Protein AF-A0A7C9DIK0-F1 (afdb_monomer_lite)

Sequence (299 aa):
QMLKEVSGRLSELKATLDAGLKHRGNLLQTIADQFEQWSLLVRKEKSIYHTLNMLSMDVTTKCLVAEGWCPVFATKEIQDALHRATLNSNSEVEAIFQVLHTRESPPTYFRTNKFTSAFQEIVDAYGIARYQEANPTVYTIVTFPFLFAVMFGDWGHGICLFLATLTLIAREKKLASQKLGDIMEMMFGGRYVIMMMAVFSIYTGLIYNEFFSVPFPLFGKSAYECRDLSCEDATTDGLIKVRDAYSFGLDPVWHGSRSELPFLNSLKMKMSILLGVAQMNLGILMSYFNAKFFRSSVD

Structure (mmCIF, N/CA/C/O backbone):
data_AF-A0A7C9DIK0-F1
#
_entry.id   AF-A0A7C9DIK0-F1
#
loop_
_atom_site.group_PDB
_atom_site.id
_atom_site.type_symbol
_atom_site.label_atom_id
_atom_site.label_alt_id
_atom_site.label_comp_id
_atom_site.label_asym_id
_atom_site.label_entity_id
_atom_site.label_seq_id
_atom_site.pdbx_PDB_ins_code
_atom_site.Cartn_x
_atom_site.Cartn_y
_atom_site.Cartn_z
_atom_site.occupancy
_atom_site.B_iso_or_equiv
_atom_site.auth_seq_id
_atom_site.auth_comp_id
_atom_site.auth_asym_id
_atom_site.auth_atom_id
_atom_site.pdbx_PDB_model_num
ATOM 1 N N . GLN A 1 1 ? 22.411 15.165 77.506 1.00 70.88 1 GLN A N 1
ATOM 2 C CA . GLN A 1 1 ? 21.062 14.585 77.695 1.00 70.88 1 GLN A CA 1
ATOM 3 C C . GLN A 1 1 ? 20.175 14.846 76.476 1.00 70.88 1 GLN A C 1
ATOM 5 O O . GLN A 1 1 ? 19.782 13.875 75.846 1.00 70.88 1 GLN A O 1
ATOM 10 N N . MET A 1 2 ? 20.007 16.104 76.039 1.00 78.56 2 MET A N 1
ATOM 11 C CA . MET A 1 2 ? 19.214 16.449 74.840 1.00 78.56 2 MET A CA 1
ATOM 12 C C . MET A 1 2 ? 19.649 15.747 73.538 1.00 78.56 2 MET A C 1
ATOM 14 O O . MET A 1 2 ? 18.802 15.270 72.799 1.00 78.56 2 MET A O 1
ATOM 18 N N . LEU A 1 3 ? 20.954 15.593 73.270 1.00 82.19 3 LEU A N 1
ATOM 19 C CA . LEU A 1 3 ? 21.430 14.890 72.063 1.00 82.19 3 LEU A CA 1
ATOM 20 C C . LEU A 1 3 ? 21.013 13.408 72.006 1.00 82.19 3 LEU A C 1
ATOM 22 O O . LEU A 1 3 ? 20.694 12.915 70.930 1.00 82.19 3 LEU A O 1
ATOM 26 N N . LYS A 1 4 ? 20.973 12.712 73.155 1.00 84.25 4 LYS A N 1
ATOM 27 C CA . LYS A 1 4 ? 20.505 11.315 73.231 1.00 84.25 4 LYS A CA 1
ATOM 28 C C . LYS A 1 4 ? 18.997 11.215 72.990 1.00 84.25 4 LYS A C 1
ATOM 30 O O . LYS A 1 4 ? 18.546 10.292 72.320 1.00 84.25 4 LYS A O 1
ATOM 35 N N . GLU A 1 5 ? 18.234 12.179 73.499 1.00 87.31 5 GLU A N 1
ATOM 36 C CA . GLU A 1 5 ? 16.787 12.257 73.281 1.00 87.31 5 GLU A CA 1
ATOM 37 C C . GLU A 1 5 ? 16.454 12.542 71.808 1.00 87.31 5 GLU A C 1
ATOM 39 O O . GLU A 1 5 ? 15.624 11.856 71.217 1.00 87.31 5 GLU A O 1
ATOM 44 N N . VAL A 1 6 ? 17.171 13.479 71.176 1.00 88.06 6 VAL A N 1
ATOM 45 C CA . VAL A 1 6 ? 17.026 13.780 69.742 1.00 88.06 6 VAL A CA 1
ATOM 46 C C . VAL A 1 6 ? 17.411 12.577 68.877 1.00 88.06 6 VAL A C 1
ATOM 48 O O . VAL A 1 6 ? 16.683 12.259 67.941 1.00 88.06 6 VAL A O 1
ATOM 51 N N . SER A 1 7 ? 18.495 11.855 69.195 1.00 88.12 7 SER A N 1
ATOM 52 C CA . SER A 1 7 ? 18.857 10.634 68.457 1.00 88.12 7 SER A CA 1
ATOM 53 C C . SER A 1 7 ? 17.831 9.507 68.624 1.00 88.12 7 SER A C 1
ATOM 55 O O . SER A 1 7 ? 17.575 8.779 67.667 1.00 88.12 7 SER A O 1
ATOM 57 N N . GLY A 1 8 ? 17.212 9.394 69.807 1.00 90.56 8 GLY A N 1
ATOM 58 C CA . GLY A 1 8 ? 16.120 8.450 70.063 1.00 90.56 8 GLY A CA 1
ATOM 59 C C . GLY A 1 8 ? 14.907 8.751 69.183 1.00 90.56 8 GLY A C 1
ATOM 60 O O . GLY A 1 8 ? 14.494 7.900 68.394 1.00 90.56 8 GLY A O 1
ATOM 61 N N . ARG A 1 9 ? 14.436 10.007 69.201 1.00 88.94 9 ARG A N 1
ATOM 62 C CA . ARG A 1 9 ? 13.337 10.475 68.335 1.00 88.94 9 ARG A CA 1
ATOM 63 C C . ARG A 1 9 ? 13.653 10.317 66.846 1.00 88.94 9 ARG A C 1
ATOM 65 O O . ARG A 1 9 ? 12.772 9.960 66.072 1.00 88.94 9 ARG A O 1
ATOM 72 N N . LEU A 1 10 ? 14.904 10.540 66.432 1.00 91.56 10 LEU A N 1
ATOM 73 C CA . LEU A 1 10 ? 15.333 10.330 65.046 1.00 91.56 10 LEU A CA 1
ATOM 74 C C . LEU A 1 10 ? 15.241 8.849 64.646 1.00 91.56 10 LEU A C 1
ATOM 76 O O . LEU A 1 10 ? 14.815 8.541 63.536 1.00 91.56 10 LEU A O 1
ATOM 80 N N . SER A 1 11 ? 15.624 7.930 65.538 1.00 92.25 11 SER A N 1
ATOM 81 C CA . SER A 1 11 ? 15.534 6.490 65.270 1.00 92.25 11 SER A CA 1
ATOM 82 C C . SER A 1 11 ? 14.087 5.996 65.189 1.00 92.25 11 SER A C 1
ATOM 84 O O . SER A 1 11 ? 13.765 5.218 64.295 1.00 92.25 11 SER A O 1
ATOM 86 N N . GLU A 1 12 ? 13.197 6.517 66.036 1.00 93.06 12 GLU A N 1
ATOM 87 C CA . GLU A 1 12 ? 11.756 6.238 65.983 1.00 93.06 12 GLU A CA 1
ATOM 88 C C . GLU A 1 12 ? 11.112 6.806 64.711 1.00 93.06 12 GLU A C 1
ATOM 90 O O . GLU A 1 12 ? 10.351 6.114 64.031 1.00 93.06 12 GLU A O 1
ATOM 95 N N . LEU A 1 13 ? 11.466 8.037 64.326 1.00 93.56 13 LEU A N 1
ATOM 96 C CA . LEU A 1 13 ? 11.044 8.635 63.055 1.00 93.56 13 LEU A CA 1
ATOM 97 C C . LEU A 1 13 ? 11.532 7.818 61.857 1.00 93.56 13 LEU A C 1
ATOM 99 O O . LEU A 1 13 ? 10.796 7.630 60.893 1.00 93.56 13 LEU A O 1
ATOM 103 N N . LYS A 1 14 ? 12.757 7.291 61.914 1.00 94.50 14 LYS A N 1
ATOM 104 C CA . LYS A 1 14 ? 13.296 6.452 60.843 1.00 94.50 14 LYS A CA 1
ATOM 105 C C . LYS A 1 14 ? 12.579 5.104 60.767 1.00 94.50 14 LYS A C 1
ATOM 107 O O . LYS A 1 14 ? 12.190 4.695 59.681 1.00 94.50 14 LYS A O 1
ATOM 112 N N . ALA A 1 15 ? 12.320 4.465 61.906 1.00 93.69 15 ALA A N 1
ATOM 113 C CA . ALA A 1 15 ? 11.576 3.208 61.957 1.00 93.69 15 ALA A CA 1
ATOM 114 C C . ALA A 1 15 ? 10.129 3.364 61.455 1.00 93.69 15 ALA A C 1
ATOM 116 O O . ALA A 1 15 ? 9.636 2.519 60.706 1.00 93.69 15 ALA A O 1
ATOM 117 N N . THR A 1 16 ? 9.455 4.458 61.822 1.00 94.56 16 THR A N 1
ATOM 118 C CA . THR A 1 16 ? 8.098 4.760 61.335 1.00 94.56 16 THR A CA 1
ATOM 119 C C . THR A 1 16 ? 8.089 5.103 59.846 1.00 94.56 16 THR A C 1
ATOM 121 O O . THR A 1 16 ? 7.204 4.638 59.124 1.00 94.56 16 THR A O 1
ATOM 124 N N . LEU A 1 17 ? 9.095 5.834 59.354 1.00 95.25 17 LEU A N 1
ATOM 125 C CA . LEU A 1 17 ? 9.270 6.104 57.927 1.00 95.25 17 LEU A CA 1
ATOM 126 C C . LEU A 1 17 ? 9.499 4.813 57.129 1.00 95.25 17 LEU A C 1
ATOM 128 O O . LEU A 1 17 ? 8.834 4.603 56.117 1.00 95.25 17 LEU A O 1
ATOM 132 N N . ASP A 1 18 ? 10.385 3.932 57.594 1.00 95.00 18 ASP A N 1
ATOM 133 C CA . ASP A 1 18 ? 10.694 2.662 56.926 1.00 95.00 18 ASP A CA 1
ATOM 134 C C . ASP A 1 18 ? 9.469 1.732 56.896 1.00 95.00 18 ASP A C 1
ATOM 136 O O . ASP A 1 18 ? 9.160 1.131 55.860 1.00 95.00 18 ASP A O 1
ATOM 140 N N . ALA A 1 19 ? 8.707 1.666 57.993 1.00 94.31 19 ALA A N 1
ATOM 141 C CA . ALA A 1 19 ? 7.435 0.945 58.037 1.00 94.31 19 ALA A CA 1
ATOM 142 C C . ALA A 1 19 ? 6.410 1.530 57.046 1.00 94.31 19 ALA A C 1
ATOM 144 O O . ALA A 1 19 ? 5.751 0.776 56.322 1.00 94.31 19 ALA A O 1
ATOM 145 N N . GLY A 1 20 ? 6.318 2.862 56.956 1.00 95.56 20 GLY A N 1
ATOM 146 C CA . GLY A 1 20 ? 5.454 3.559 56.002 1.00 95.56 20 GLY A CA 1
ATOM 147 C C . GLY A 1 20 ? 5.846 3.306 54.544 1.00 95.56 20 GLY A C 1
ATOM 148 O O . GLY A 1 20 ? 4.985 3.019 53.710 1.00 95.56 20 GLY A O 1
ATOM 149 N N . LEU A 1 21 ? 7.144 3.335 54.228 1.00 95.31 21 LEU A N 1
ATOM 150 C CA . LEU A 1 21 ? 7.659 3.042 52.888 1.00 95.31 21 LEU A CA 1
ATOM 151 C C . LEU A 1 21 ? 7.399 1.589 52.484 1.00 95.31 21 LEU A C 1
ATOM 153 O O . LEU A 1 21 ? 6.988 1.347 51.348 1.00 95.31 21 LEU A O 1
ATOM 157 N N . LYS A 1 22 ? 7.571 0.637 53.409 1.00 95.00 22 LYS A N 1
ATOM 158 C CA . LYS A 1 22 ? 7.271 -0.781 53.166 1.00 95.00 22 LYS A CA 1
ATOM 159 C C . LYS A 1 22 ? 5.778 -1.010 52.935 1.00 95.00 22 LYS A C 1
ATOM 161 O O . LYS A 1 22 ? 5.409 -1.714 51.998 1.00 95.00 22 LYS A O 1
ATOM 166 N N . HIS A 1 23 ? 4.919 -0.384 53.740 1.00 95.19 23 HIS A N 1
ATOM 167 C CA . HIS A 1 23 ? 3.471 -0.461 53.547 1.00 95.19 23 HIS A CA 1
ATOM 168 C C . HIS A 1 23 ? 3.050 0.129 52.194 1.00 95.19 23 HIS A C 1
ATOM 170 O O . HIS A 1 23 ? 2.316 -0.515 51.444 1.00 95.19 23 HIS A O 1
ATOM 176 N N . ARG A 1 24 ? 3.586 1.304 51.836 1.00 95.88 24 ARG A N 1
ATOM 177 C CA . ARG A 1 24 ? 3.358 1.928 50.527 1.00 95.88 24 ARG A CA 1
ATOM 178 C C . ARG A 1 24 ? 3.826 1.031 49.381 1.00 95.88 24 ARG A C 1
ATOM 180 O O . ARG A 1 24 ? 3.110 0.908 48.398 1.00 95.88 24 ARG A O 1
ATOM 187 N N . GLY A 1 25 ? 5.002 0.412 49.502 1.00 95.81 25 GLY A N 1
ATOM 188 C CA . GLY A 1 25 ? 5.539 -0.507 48.495 1.00 95.81 25 GLY A CA 1
ATOM 189 C C . GLY A 1 25 ? 4.620 -1.705 48.257 1.00 95.81 25 GLY A C 1
ATOM 190 O O . GLY A 1 25 ? 4.253 -1.970 47.116 1.00 95.81 25 GLY A O 1
ATOM 191 N N . ASN A 1 26 ? 4.169 -2.354 49.333 1.00 94.62 26 ASN A N 1
ATOM 192 C CA . ASN A 1 26 ? 3.234 -3.475 49.241 1.00 94.62 26 ASN A CA 1
ATOM 193 C C . ASN A 1 26 ? 1.900 -3.057 48.603 1.00 94.62 26 ASN A C 1
ATOM 195 O O . ASN A 1 26 ? 1.399 -3.752 47.726 1.00 94.62 26 ASN A O 1
ATOM 199 N N . LEU A 1 27 ? 1.343 -1.907 49.007 1.00 94.94 27 LEU A N 1
ATOM 200 C CA . LEU A 1 27 ? 0.098 -1.385 48.436 1.00 94.94 27 LEU A CA 1
ATOM 201 C C . LEU A 1 27 ? 0.247 -1.091 46.937 1.00 94.94 27 LEU A C 1
ATOM 203 O O . LEU A 1 27 ? -0.611 -1.471 46.146 1.00 94.94 27 LEU A O 1
ATOM 207 N N . LEU A 1 28 ? 1.341 -0.431 46.544 1.00 95.62 28 LEU A N 1
ATOM 208 C CA . LEU A 1 28 ? 1.618 -0.122 45.143 1.00 95.62 28 LEU A CA 1
ATOM 209 C C . LEU A 1 28 ? 1.786 -1.386 44.303 1.00 95.62 28 LEU A C 1
ATOM 211 O O . LEU A 1 28 ? 1.354 -1.386 43.158 1.00 95.62 28 LEU A O 1
ATOM 215 N N . GLN A 1 29 ? 2.364 -2.449 44.859 1.00 94.75 29 GLN A N 1
ATOM 216 C CA . GLN A 1 29 ? 2.510 -3.717 44.153 1.00 94.75 29 GLN A CA 1
ATOM 217 C C . GLN A 1 29 ? 1.153 -4.396 43.927 1.00 94.75 29 GLN A C 1
ATOM 219 O O . GLN A 1 29 ? 0.839 -4.750 42.796 1.00 94.75 29 GLN A O 1
ATOM 224 N N . THR A 1 30 ? 0.291 -4.440 44.949 1.00 94.69 30 THR A N 1
ATOM 225 C CA . THR A 1 30 ? -1.087 -4.937 44.797 1.00 94.69 30 THR A CA 1
ATOM 226 C C . THR A 1 30 ? -1.886 -4.119 43.778 1.00 94.69 30 THR A C 1
ATOM 228 O O . THR A 1 30 ? -2.616 -4.681 42.964 1.00 94.69 30 THR A O 1
ATOM 231 N N . ILE A 1 31 ? -1.749 -2.786 43.803 1.00 95.25 31 ILE A N 1
ATOM 232 C CA . ILE A 1 31 ? -2.410 -1.909 42.828 1.00 95.25 31 ILE A CA 1
ATOM 233 C C . ILE A 1 31 ? -1.847 -2.159 41.429 1.00 95.25 31 ILE A C 1
ATOM 235 O O . ILE A 1 31 ? -2.629 -2.251 40.492 1.00 95.25 31 ILE A O 1
ATOM 239 N N . ALA A 1 32 ? -0.528 -2.286 41.269 1.00 94.56 32 ALA A N 1
ATOM 240 C CA . ALA A 1 32 ? 0.104 -2.510 39.972 1.00 94.56 32 ALA A CA 1
ATOM 241 C C . ALA A 1 32 ? -0.408 -3.790 39.296 1.00 94.56 32 ALA A C 1
ATOM 243 O O . ALA A 1 32 ? -0.708 -3.755 38.103 1.00 94.56 32 ALA A O 1
ATOM 244 N N . ASP A 1 33 ? -0.594 -4.868 40.064 1.00 93.56 33 ASP A N 1
ATOM 245 C CA . ASP A 1 33 ? -1.102 -6.146 39.552 1.00 93.56 33 ASP A CA 1
ATOM 246 C C . ASP A 1 33 ? -2.553 -6.042 39.034 1.00 93.56 33 ASP A C 1
ATOM 248 O O . ASP A 1 33 ? -2.923 -6.697 38.058 1.00 93.56 33 ASP A O 1
ATOM 252 N N . GLN A 1 34 ? -3.389 -5.203 39.658 1.00 94.94 34 GLN A N 1
ATOM 253 C CA . GLN A 1 34 ? -4.814 -5.053 39.313 1.00 94.94 34 GLN A CA 1
ATOM 254 C C . GLN A 1 34 ? -5.106 -3.869 38.377 1.00 94.94 34 GLN A C 1
ATOM 256 O O . GLN A 1 34 ? -6.150 -3.829 37.718 1.00 94.94 34 GLN A O 1
ATOM 261 N N . PHE A 1 35 ? -4.189 -2.904 38.286 1.00 94.81 35 PHE A N 1
ATOM 262 C CA . PHE A 1 35 ? -4.399 -1.630 37.601 1.00 94.81 35 PHE A CA 1
ATOM 263 C C . PHE A 1 35 ? -4.736 -1.796 36.118 1.00 94.81 35 PHE A C 1
ATOM 265 O O . PHE A 1 35 ? -5.632 -1.116 35.617 1.00 94.81 35 PHE A O 1
ATOM 272 N N . GLU A 1 36 ? -4.058 -2.701 35.409 1.00 92.56 36 GLU A N 1
ATOM 273 C CA . GLU A 1 36 ? -4.305 -2.920 33.980 1.00 92.56 36 GLU A CA 1
ATOM 274 C C . GLU A 1 36 ? -5.723 -3.456 33.725 1.00 92.56 36 GLU A C 1
ATOM 276 O O . GLU A 1 36 ? -6.426 -2.960 32.841 1.00 92.56 36 GLU A O 1
ATOM 281 N N . GLN A 1 37 ? -6.186 -4.390 34.562 1.00 94.50 37 GLN A N 1
ATOM 282 C CA . GLN A 1 37 ? -7.536 -4.952 34.479 1.00 94.50 37 GLN A CA 1
ATOM 283 C C . GLN A 1 37 ? -8.605 -3.897 34.787 1.00 94.50 37 GLN A C 1
ATOM 285 O O . GLN A 1 37 ? -9.569 -3.756 34.030 1.00 94.50 37 GLN A O 1
ATOM 290 N N . TRP A 1 38 ? -8.420 -3.110 35.853 1.00 96.06 38 TRP A N 1
ATOM 291 C CA . TRP A 1 38 ? -9.330 -2.011 36.192 1.00 96.06 38 TRP A CA 1
ATOM 292 C C . TRP A 1 38 ? -9.360 -0.938 35.105 1.00 96.06 38 TRP A C 1
ATOM 294 O O . TRP A 1 38 ? -10.436 -0.467 34.736 1.00 96.06 38 TRP A O 1
ATOM 304 N N . SER A 1 39 ? -8.203 -0.580 34.542 1.00 96.50 39 SER A N 1
ATOM 305 C CA . SER A 1 39 ? -8.125 0.400 33.457 1.00 96.50 39 SER A CA 1
ATOM 306 C C . SER A 1 39 ? -8.870 -0.087 32.215 1.00 96.50 39 SER A C 1
ATOM 308 O O . SER A 1 39 ? -9.616 0.684 31.608 1.00 96.50 39 SER A O 1
ATOM 310 N N . LEU A 1 40 ? -8.719 -1.366 31.855 1.00 95.19 40 LEU A N 1
ATOM 311 C CA . LEU A 1 40 ? -9.428 -1.965 30.726 1.00 95.19 40 LEU A CA 1
ATOM 312 C C . LEU A 1 40 ? -10.945 -1.985 30.955 1.00 95.19 40 LEU A C 1
ATOM 314 O O . LEU A 1 40 ? -11.696 -1.609 30.053 1.00 95.19 40 LEU A O 1
ATOM 318 N N . LEU A 1 41 ? -11.391 -2.347 32.161 1.00 96.88 41 LEU A N 1
ATOM 319 C CA . LEU A 1 41 ? -12.808 -2.347 32.529 1.00 96.88 41 LEU A CA 1
ATOM 320 C C . LEU A 1 41 ? -13.413 -0.941 32.434 1.00 96.88 41 LEU A C 1
ATOM 322 O O . LEU A 1 41 ? -14.427 -0.758 31.765 1.00 96.88 41 LEU A O 1
ATOM 326 N N . VAL A 1 42 ? -12.758 0.066 33.017 1.00 97.19 42 VAL A N 1
ATOM 327 C CA . VAL A 1 42 ? -13.234 1.459 32.974 1.00 97.19 42 VAL A CA 1
ATOM 328 C C . VAL A 1 42 ? -13.260 2.000 31.544 1.00 97.19 42 VAL A C 1
ATOM 330 O O . VAL A 1 42 ? -14.210 2.686 31.168 1.00 97.19 42 VAL A O 1
ATOM 333 N N . ARG A 1 43 ? -12.252 1.690 30.715 1.00 96.62 43 ARG A N 1
ATOM 334 C CA . ARG A 1 43 ? -12.248 2.097 29.297 1.00 96.62 43 ARG A CA 1
ATOM 335 C C . ARG A 1 43 ? -13.403 1.464 28.527 1.00 96.62 43 ARG A C 1
ATOM 337 O O . ARG A 1 43 ? -14.052 2.166 27.754 1.00 96.62 43 ARG A O 1
ATOM 344 N N . LYS A 1 44 ? -13.671 0.176 28.761 1.00 96.81 44 LYS A N 1
ATOM 345 C CA . LYS A 1 44 ? -14.779 -0.546 28.129 1.00 96.81 44 LYS A CA 1
ATOM 346 C C . LYS A 1 44 ? -16.129 0.042 28.543 1.00 96.81 44 LYS A C 1
ATOM 348 O O . LYS A 1 44 ? -16.917 0.393 27.668 1.00 96.81 44 LYS A O 1
ATOM 353 N N . GLU A 1 45 ? -16.364 0.235 29.839 1.00 96.69 45 GLU A N 1
ATOM 354 C CA . GLU A 1 45 ? -17.598 0.859 30.337 1.00 96.69 45 GLU A CA 1
ATOM 355 C C . GLU A 1 45 ? -17.775 2.269 29.772 1.00 96.69 45 GLU A C 1
ATOM 357 O O . GLU A 1 45 ? -18.820 2.590 29.210 1.00 96.69 45 GLU A O 1
ATOM 362 N N . LYS A 1 46 ? -16.720 3.094 29.790 1.00 97.31 46 LYS A N 1
ATOM 363 C CA . LYS A 1 46 ? -16.756 4.431 29.186 1.00 97.31 46 LYS A CA 1
ATOM 364 C C . LYS A 1 46 ? -17.141 4.388 27.704 1.00 97.31 46 LYS A C 1
ATOM 366 O O . LYS A 1 46 ? -17.935 5.225 27.283 1.00 97.31 46 LYS A O 1
ATOM 371 N N . SER A 1 47 ? -16.603 3.450 26.916 1.00 96.19 47 SER A N 1
ATOM 372 C CA . SER A 1 47 ? -16.993 3.314 25.505 1.00 96.19 47 SER A CA 1
ATOM 373 C C . SER A 1 47 ? -18.455 2.904 25.340 1.00 96.19 47 SER A C 1
ATOM 375 O O . SER A 1 47 ? -19.129 3.467 24.486 1.00 96.19 47 SER A O 1
ATOM 377 N N . ILE A 1 48 ? -18.969 2.012 26.196 1.00 95.31 48 ILE A N 1
ATOM 378 C CA . ILE A 1 48 ? -20.372 1.578 26.162 1.00 95.31 48 ILE A CA 1
ATOM 379 C C . ILE A 1 48 ? -21.292 2.764 26.454 1.00 95.31 48 ILE A C 1
ATOM 381 O O . ILE A 1 48 ? -22.163 3.065 25.642 1.00 95.31 48 ILE A O 1
ATOM 385 N N . TYR A 1 49 ? -21.065 3.492 27.552 1.00 95.25 49 TYR A N 1
ATOM 386 C CA . TYR A 1 49 ? -21.869 4.674 27.882 1.00 95.25 49 TYR A CA 1
ATOM 387 C C . TYR A 1 49 ? -21.756 5.773 26.825 1.00 95.25 49 TYR A C 1
ATOM 389 O O . TYR A 1 49 ? -22.742 6.436 26.518 1.00 95.25 49 TYR A O 1
ATOM 397 N N . HIS A 1 50 ? -20.575 5.957 26.230 1.00 96.06 50 HIS A N 1
ATOM 398 C CA . HIS A 1 50 ? -20.408 6.912 25.141 1.00 96.06 50 HIS A CA 1
ATOM 399 C C . HIS A 1 50 ? -21.237 6.531 23.907 1.00 96.06 50 HIS A C 1
ATOM 401 O O . HIS A 1 50 ? -21.881 7.406 23.336 1.00 96.06 50 HIS A O 1
ATOM 407 N N . THR A 1 51 ? -21.276 5.249 23.530 1.00 94.44 51 THR A N 1
ATOM 408 C CA . THR A 1 51 ? -22.131 4.760 22.438 1.00 94.44 51 THR A CA 1
ATOM 409 C C . THR A 1 51 ? -23.616 4.859 22.788 1.00 94.44 51 THR A C 1
ATOM 411 O O . THR A 1 51 ? -24.390 5.317 21.955 1.00 94.44 51 THR A O 1
ATOM 414 N N . LEU A 1 52 ? -24.020 4.508 24.015 1.00 91.75 52 LEU A N 1
ATOM 415 C CA . LEU A 1 52 ? -25.411 4.642 24.476 1.00 91.75 52 LEU A CA 1
ATOM 416 C C . LEU A 1 52 ? -25.897 6.097 24.430 1.00 91.75 52 LEU A C 1
ATOM 418 O O . LEU A 1 52 ? -27.043 6.342 24.070 1.00 91.75 52 LEU A O 1
ATOM 422 N N . ASN A 1 53 ? -25.020 7.061 24.718 1.00 93.38 53 ASN A N 1
ATOM 423 C CA . ASN A 1 53 ? -25.338 8.488 24.628 1.00 93.38 53 ASN A CA 1
ATOM 424 C C . ASN A 1 53 ? -25.566 8.988 23.190 1.00 93.38 53 ASN A C 1
ATOM 426 O O . ASN A 1 53 ? -26.112 10.074 23.023 1.00 93.38 53 ASN A O 1
ATOM 430 N N . MET A 1 54 ? -25.141 8.245 22.161 1.00 90.50 54 MET A N 1
ATOM 431 C CA . MET A 1 54 ? -25.452 8.577 20.762 1.00 90.50 54 MET A CA 1
ATOM 432 C C . MET A 1 54 ? -26.842 8.083 20.343 1.00 90.50 54 MET A C 1
ATOM 434 O O . MET A 1 54 ? -27.316 8.446 19.269 1.00 90.50 54 MET A O 1
ATOM 438 N N . LEU A 1 55 ? -27.481 7.236 21.156 1.00 92.12 55 LEU A N 1
ATOM 439 C CA . LEU A 1 55 ? -28.780 6.652 20.848 1.00 92.12 55 LEU A CA 1
ATOM 440 C C . LEU A 1 55 ? -29.911 7.593 21.257 1.00 92.12 55 LEU A C 1
ATOM 442 O O . LEU A 1 55 ? -29.805 8.355 22.219 1.00 92.12 55 LEU A O 1
ATOM 446 N N . SER A 1 56 ? -31.028 7.497 20.544 1.00 89.44 56 SER A N 1
ATOM 447 C CA . SER A 1 56 ? -32.246 8.221 20.899 1.00 89.44 56 SER A CA 1
ATOM 448 C C . SER A 1 56 ? -33.089 7.395 21.873 1.00 89.44 56 SER A C 1
ATOM 450 O O . SER A 1 56 ? -33.212 6.179 21.730 1.00 89.44 56 SER A O 1
ATOM 452 N N . MET A 1 57 ? -33.654 8.040 22.896 1.00 85.50 57 MET A N 1
ATOM 453 C CA . MET A 1 57 ? -34.588 7.395 23.823 1.00 85.50 57 MET A CA 1
ATOM 454 C C . MET A 1 57 ? -36.021 7.595 23.346 1.00 85.50 57 MET A C 1
ATOM 456 O O . MET A 1 57 ? -36.482 8.733 23.237 1.00 85.50 57 MET A O 1
ATOM 460 N N . ASP A 1 58 ? -36.745 6.496 23.152 1.00 81.19 58 ASP A N 1
ATOM 461 C CA . ASP A 1 58 ? -38.194 6.537 23.010 1.00 81.19 58 ASP A CA 1
ATOM 462 C C . ASP A 1 58 ? -38.848 6.489 24.400 1.00 81.19 58 ASP A C 1
ATOM 464 O O . ASP A 1 58 ? -38.800 5.489 25.123 1.00 81.19 58 ASP A O 1
ATOM 468 N N . VAL A 1 59 ? -39.463 7.609 24.789 1.00 74.75 59 VAL A N 1
ATOM 469 C CA . VAL A 1 59 ? -40.086 7.803 26.108 1.00 74.75 59 VAL A CA 1
ATOM 470 C C . VAL A 1 59 ? -41.296 6.881 26.304 1.00 74.75 59 VAL A C 1
ATOM 472 O O . VAL A 1 59 ? -41.645 6.558 27.440 1.00 74.75 59 VAL A O 1
ATOM 475 N N . THR A 1 60 ? -41.933 6.437 25.216 1.00 70.69 60 THR A N 1
ATOM 476 C CA . THR A 1 60 ? -43.175 5.651 25.274 1.00 70.69 60 THR A CA 1
ATOM 477 C C . THR A 1 60 ? -42.923 4.171 25.539 1.00 70.69 60 THR A C 1
ATOM 479 O O . THR A 1 60 ? -43.583 3.570 26.386 1.00 70.69 60 THR A O 1
ATOM 482 N N . THR A 1 61 ? -41.928 3.595 24.869 1.00 69.81 61 THR A N 1
ATOM 483 C CA . THR A 1 61 ? -41.570 2.175 24.974 1.00 69.81 61 THR A CA 1
ATOM 484 C C . THR A 1 61 ? -40.446 1.914 25.977 1.00 69.81 61 THR A C 1
ATOM 486 O O . THR A 1 61 ? -40.176 0.761 26.307 1.00 69.81 61 THR A O 1
ATOM 489 N N . LYS A 1 62 ? -39.801 2.974 26.498 1.00 80.12 62 LYS A N 1
ATOM 490 C CA . LYS A 1 62 ? -38.549 2.897 27.276 1.00 80.12 62 LYS A CA 1
ATOM 491 C C . LYS A 1 62 ? -37.451 2.122 26.533 1.00 80.12 62 LYS A C 1
ATOM 493 O O . LYS A 1 62 ? -36.580 1.522 27.163 1.00 80.12 62 LYS A O 1
ATOM 498 N N . CYS A 1 63 ? -37.490 2.133 25.202 1.00 83.81 63 CYS A N 1
ATOM 499 C CA . CYS A 1 63 ? -36.491 1.509 24.348 1.00 83.81 63 CYS A CA 1
ATOM 500 C C . CYS A 1 63 ? -35.512 2.555 23.804 1.00 83.81 63 CYS A C 1
ATOM 502 O O . CYS A 1 63 ? -35.841 3.732 23.638 1.00 83.81 63 CYS A O 1
ATOM 504 N N . LEU A 1 64 ? -34.289 2.108 23.523 1.00 87.94 64 LEU A N 1
ATOM 505 C CA . LEU A 1 64 ? -33.289 2.901 22.818 1.00 87.94 64 LEU A CA 1
ATOM 506 C C . LEU A 1 64 ? -33.382 2.597 21.326 1.00 87.94 64 LEU A C 1
ATOM 508 O O . LEU A 1 64 ? -33.386 1.432 20.930 1.00 87.94 64 LEU A O 1
ATOM 512 N N . VAL A 1 65 ? -33.426 3.647 20.514 1.00 89.88 65 VAL A N 1
ATOM 513 C CA . VAL A 1 65 ? -33.432 3.557 19.056 1.00 89.88 65 VAL A CA 1
ATOM 514 C C . VAL A 1 65 ? -32.093 4.059 18.533 1.00 89.88 65 VAL A C 1
ATOM 516 O O . VAL A 1 65 ? -31.649 5.170 18.846 1.00 89.88 65 VAL A O 1
ATOM 519 N N . ALA A 1 66 ? -31.446 3.201 17.748 1.00 91.12 66 ALA A N 1
ATOM 520 C CA . ALA A 1 66 ? -30.133 3.414 17.167 1.00 91.12 66 ALA A CA 1
ATOM 521 C C . ALA A 1 66 ? -30.220 3.353 15.644 1.00 91.12 66 ALA A C 1
ATOM 523 O O . ALA A 1 66 ? -30.696 2.362 15.091 1.00 91.12 66 ALA A O 1
ATOM 524 N N . GLU A 1 67 ? -29.694 4.373 14.975 1.00 91.31 67 GLU A N 1
ATOM 525 C CA . GLU A 1 67 ? -29.464 4.359 13.534 1.00 91.31 67 GLU A CA 1
ATOM 526 C C . GLU A 1 67 ? -27.957 4.332 13.282 1.00 91.31 67 GLU A C 1
ATOM 528 O O . GLU A 1 67 ? -27.184 5.017 13.955 1.00 91.31 67 GLU A O 1
ATOM 533 N N . GLY A 1 68 ? -27.512 3.501 12.342 1.00 91.88 68 GLY A N 1
ATOM 534 C CA . GLY A 1 68 ? -26.090 3.338 12.082 1.00 91.88 68 GLY A CA 1
ATOM 535 C C . GLY A 1 68 ? -25.800 2.610 10.782 1.00 91.88 68 GLY A C 1
ATOM 536 O O . GLY A 1 68 ? -26.601 1.825 10.275 1.00 91.88 68 GLY A O 1
ATOM 537 N N . TRP A 1 69 ? -24.612 2.869 10.247 1.00 93.06 69 TRP A N 1
ATOM 538 C CA . TRP A 1 69 ? -24.133 2.225 9.035 1.00 93.06 69 TRP A CA 1
ATOM 539 C C . TRP A 1 69 ? -23.550 0.851 9.354 1.00 93.06 69 TRP A C 1
ATOM 541 O O . TRP A 1 69 ? -22.655 0.722 10.187 1.00 93.06 69 TRP A O 1
ATOM 551 N N . CYS A 1 70 ? -24.018 -0.178 8.650 1.00 92.44 70 CYS A N 1
ATOM 552 C CA . CYS A 1 70 ? -23.424 -1.507 8.695 1.00 92.44 70 CYS A CA 1
ATOM 553 C C . CYS A 1 70 ? -23.154 -2.019 7.276 1.00 92.44 70 CYS A C 1
ATOM 555 O O . CYS A 1 70 ? -23.917 -1.729 6.349 1.00 92.44 70 CYS A O 1
ATOM 557 N N . PRO A 1 71 ? -22.068 -2.779 7.065 1.00 92.94 71 PRO A N 1
ATOM 558 C CA . PRO A 1 71 ? -21.845 -3.398 5.776 1.00 92.94 71 PRO A CA 1
ATOM 559 C C . PRO A 1 71 ? -22.855 -4.531 5.553 1.00 92.94 71 PRO A C 1
ATOM 561 O O . PRO A 1 71 ? -23.072 -5.362 6.433 1.00 92.94 71 PRO A O 1
ATOM 564 N N . VAL A 1 72 ? -23.402 -4.617 4.338 1.00 91.69 72 VAL A N 1
ATOM 565 C CA . VAL A 1 72 ? -24.462 -5.577 3.955 1.00 91.69 72 VAL A CA 1
ATOM 566 C C . VAL A 1 72 ? -24.084 -7.038 4.242 1.00 91.69 72 VAL A C 1
ATOM 568 O O . VAL A 1 72 ? -24.934 -7.870 4.542 1.00 91.69 72 VAL A O 1
ATOM 571 N N . PHE A 1 73 ? -22.796 -7.379 4.182 1.00 91.62 73 PHE A N 1
ATOM 572 C CA . PHE A 1 73 ? -22.335 -8.737 4.473 1.00 91.62 73 PHE A CA 1
ATOM 573 C C . PHE A 1 73 ? -22.374 -9.097 5.968 1.00 91.62 73 PHE A C 1
ATOM 575 O O . PHE A 1 73 ? -22.475 -10.277 6.289 1.00 91.62 73 PHE A O 1
ATOM 582 N N . ALA A 1 74 ? -22.275 -8.114 6.872 1.00 92.38 74 ALA A N 1
ATOM 583 C CA . ALA A 1 74 ? -22.218 -8.341 8.320 1.00 92.38 74 ALA A CA 1
ATOM 584 C C . ALA A 1 74 ? -23.608 -8.317 8.972 1.00 92.38 74 ALA A C 1
ATOM 586 O O . ALA A 1 74 ? -23.728 -8.524 10.175 1.00 92.38 74 ALA A O 1
ATOM 587 N N . THR A 1 75 ? -24.672 -8.089 8.196 1.00 91.94 75 THR A N 1
ATOM 588 C CA . THR A 1 75 ? -26.046 -8.009 8.707 1.00 91.94 75 THR A CA 1
ATOM 589 C C . THR A 1 75 ? -26.444 -9.247 9.514 1.00 91.94 75 THR A C 1
ATOM 591 O O . THR A 1 75 ? -27.025 -9.114 10.586 1.00 91.94 75 THR A O 1
ATOM 594 N N . LYS A 1 76 ? -26.071 -10.446 9.047 1.00 92.12 76 LYS A N 1
ATOM 595 C CA . LYS A 1 76 ? -26.349 -11.701 9.765 1.00 92.12 76 LYS A CA 1
ATOM 596 C C . LYS A 1 76 ? -25.583 -11.796 11.085 1.00 92.12 76 LYS A C 1
ATOM 598 O O . LYS A 1 76 ? -26.163 -12.131 12.106 1.00 92.12 76 LYS A O 1
ATOM 603 N N . GLU A 1 77 ? -24.302 -11.428 11.079 1.00 93.69 77 GLU A N 1
ATOM 604 C CA . GLU A 1 77 ? -23.457 -11.454 12.280 1.00 93.69 77 GLU A CA 1
ATOM 605 C C . GLU A 1 77 ? -23.991 -10.515 13.373 1.00 93.69 77 GLU A C 1
ATOM 607 O O . GLU A 1 77 ? -23.946 -10.849 14.558 1.00 93.69 77 GLU A O 1
ATOM 612 N N . ILE A 1 78 ? -24.535 -9.359 12.974 1.00 92.88 78 ILE A N 1
ATOM 613 C CA . ILE A 1 78 ? -25.169 -8.399 13.885 1.00 92.88 78 ILE A CA 1
ATOM 614 C C . ILE A 1 78 ? -26.468 -8.976 14.457 1.00 92.88 78 ILE A C 1
ATOM 616 O O . ILE A 1 78 ? -26.667 -8.921 15.670 1.00 92.88 78 ILE A O 1
ATOM 620 N N . GLN A 1 79 ? -27.327 -9.563 13.619 1.00 91.31 79 GLN A N 1
ATOM 621 C CA . GLN A 1 79 ? -28.566 -10.210 14.071 1.00 91.31 79 GLN A CA 1
ATOM 622 C C . GLN A 1 79 ? -28.283 -11.338 15.073 1.00 91.31 79 GLN A C 1
ATOM 624 O O . GLN A 1 79 ? -28.886 -11.373 16.145 1.00 91.31 79 GLN A O 1
ATOM 629 N N . ASP A 1 80 ? -27.298 -12.191 14.792 1.00 92.50 80 ASP A N 1
ATOM 630 C CA . ASP A 1 80 ? -26.895 -13.274 15.694 1.00 92.50 80 ASP A CA 1
ATOM 631 C C . ASP A 1 80 ? -26.291 -12.743 17.006 1.00 92.50 80 ASP A C 1
ATOM 633 O O . ASP A 1 80 ? -26.454 -13.340 18.074 1.00 92.50 80 ASP A O 1
ATOM 637 N N . ALA A 1 81 ? -25.561 -11.624 16.962 1.00 92.81 81 ALA A N 1
ATOM 638 C CA . ALA A 1 81 ? -25.041 -10.974 18.164 1.00 92.81 81 ALA A CA 1
ATOM 639 C C . ALA A 1 81 ? -26.164 -10.392 19.037 1.00 92.81 81 ALA A C 1
ATOM 641 O O . ALA A 1 81 ? -26.131 -10.572 20.256 1.00 92.81 81 ALA A O 1
ATOM 642 N N . LEU A 1 82 ? -27.166 -9.757 18.422 1.00 90.81 82 LEU A N 1
ATOM 643 C CA . LEU A 1 82 ? -28.346 -9.233 19.111 1.00 90.81 82 LEU A CA 1
ATOM 644 C C . LEU A 1 82 ? -29.176 -10.360 19.732 1.00 90.81 82 LEU A C 1
ATOM 646 O O . LEU A 1 82 ? -29.492 -10.294 20.917 1.00 90.81 82 LEU A O 1
ATOM 650 N N . HIS A 1 83 ? -29.426 -11.439 18.988 1.00 89.56 83 HIS A N 1
ATOM 651 C CA . HIS A 1 83 ? -30.168 -12.593 19.496 1.00 89.56 83 HIS A CA 1
ATOM 652 C C . HIS A 1 83 ? -29.456 -13.251 20.690 1.00 89.56 83 HIS A C 1
ATOM 654 O O . HIS A 1 83 ? -30.071 -13.519 21.724 1.00 89.56 83 HIS A O 1
ATOM 660 N N . ARG A 1 84 ? -28.127 -13.422 20.616 1.00 91.19 84 ARG A N 1
ATOM 661 C CA . ARG A 1 84 ? -27.326 -13.900 21.758 1.00 91.19 84 ARG A CA 1
ATOM 662 C C . ARG A 1 84 ? -27.397 -12.963 22.966 1.00 91.19 84 ARG A C 1
ATOM 664 O O . ARG A 1 84 ? -27.410 -13.442 24.097 1.00 91.19 84 ARG A O 1
ATOM 671 N N . ALA A 1 85 ? -27.429 -11.648 22.754 1.00 89.44 85 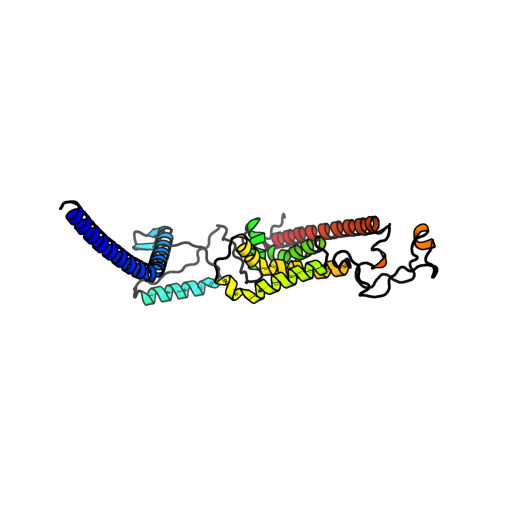ALA A N 1
ATOM 672 C CA . ALA A 1 85 ? -27.553 -10.679 23.840 1.00 89.44 85 ALA A CA 1
ATOM 673 C C . ALA A 1 85 ? -28.933 -10.748 24.519 1.00 89.44 85 ALA A C 1
ATOM 675 O O . ALA A 1 85 ? -29.006 -10.717 25.750 1.00 89.44 85 ALA A O 1
ATOM 676 N N . THR A 1 86 ? -30.011 -10.915 23.749 1.00 88.94 86 THR A N 1
ATOM 677 C CA . THR A 1 86 ? -31.368 -11.124 24.283 1.00 88.94 86 THR A CA 1
ATOM 678 C C . THR A 1 86 ? -31.449 -12.406 25.114 1.00 88.94 86 THR A C 1
ATOM 680 O O . THR A 1 86 ? -31.915 -12.364 26.251 1.00 88.94 86 THR A O 1
ATOM 683 N N . LEU A 1 87 ? -30.906 -13.520 24.608 1.00 88.00 87 LEU A N 1
ATOM 684 C CA . LEU A 1 87 ? -30.864 -14.792 25.340 1.00 88.00 87 LEU A CA 1
ATOM 685 C C . LEU A 1 87 ? -30.088 -14.677 26.660 1.00 88.00 87 LEU A C 1
ATOM 687 O O . LEU A 1 87 ? -30.559 -15.126 27.698 1.00 88.00 87 LEU A O 1
ATOM 691 N N . ASN A 1 88 ? -28.917 -14.036 26.644 1.00 90.94 88 ASN A N 1
ATOM 692 C CA . ASN A 1 88 ? -28.083 -13.902 27.842 1.00 90.94 88 ASN A CA 1
ATOM 693 C C . ASN A 1 88 ? -28.674 -12.953 28.894 1.00 90.94 88 ASN A C 1
ATOM 695 O O . ASN A 1 88 ? -28.370 -13.090 30.078 1.00 90.94 88 ASN A O 1
ATOM 699 N N . SER A 1 89 ? -29.478 -11.975 28.474 1.00 85.88 89 SER A N 1
ATOM 700 C CA . SER A 1 89 ? -30.120 -11.015 29.378 1.00 85.88 89 SER A CA 1
ATOM 701 C C . SER A 1 89 ? -31.445 -11.516 29.957 1.00 85.88 89 SER A C 1
ATOM 703 O O . SER A 1 89 ? -31.984 -10.855 30.841 1.00 85.88 89 SER A O 1
ATOM 705 N N . ASN A 1 90 ? -31.956 -12.672 29.501 1.00 83.56 90 ASN A N 1
ATOM 706 C CA . ASN A 1 90 ? -33.290 -13.186 29.839 1.00 83.56 90 ASN A CA 1
ATOM 707 C C . ASN A 1 90 ? -34.394 -12.123 29.670 1.00 83.56 90 ASN A C 1
ATOM 709 O O . ASN A 1 90 ? -35.347 -12.072 30.446 1.00 83.56 90 ASN A O 1
ATOM 713 N N . SER A 1 91 ? -34.237 -11.240 28.682 1.00 76.81 91 SER A N 1
ATOM 714 C CA . SER A 1 91 ? -35.216 -10.199 28.380 1.00 76.81 91 SER A CA 1
ATOM 715 C C . SER A 1 91 ? -36.375 -10.790 27.582 1.00 76.81 91 SER A C 1
ATOM 717 O O . SER A 1 91 ? -36.154 -11.502 26.605 1.00 76.81 91 SER A O 1
ATOM 719 N N . GLU A 1 92 ? -37.608 -10.451 27.957 1.00 72.81 92 GLU A N 1
ATOM 720 C CA . GLU A 1 92 ? -38.810 -10.791 27.179 1.00 72.81 92 GLU A CA 1
ATOM 721 C C . GLU A 1 92 ? -38.908 -9.974 25.877 1.00 72.81 92 GLU A C 1
ATOM 723 O O . GLU A 1 92 ? -39.605 -10.365 24.944 1.00 72.81 92 GLU A O 1
ATOM 728 N N . VAL A 1 93 ? -38.197 -8.842 25.801 1.00 75.75 93 VAL A N 1
ATOM 729 C CA . VAL A 1 93 ? -38.174 -7.961 24.627 1.00 75.75 93 VAL A CA 1
ATOM 730 C C . VAL A 1 93 ? -37.052 -8.388 23.683 1.00 75.75 93 VAL A C 1
ATOM 732 O O . VAL A 1 93 ? -35.870 -8.307 24.035 1.00 75.75 93 VAL A O 1
ATOM 735 N N . GLU A 1 94 ? -37.429 -8.820 22.479 1.00 77.19 94 GLU A N 1
ATOM 736 C CA . GLU A 1 94 ? -36.497 -9.151 21.402 1.00 77.19 94 GLU A CA 1
ATOM 737 C C . GLU A 1 94 ? -35.883 -7.882 20.794 1.00 77.19 94 GLU A C 1
ATOM 739 O O . GLU A 1 94 ? -36.550 -6.861 20.615 1.00 77.19 94 GLU A O 1
ATOM 744 N N . ALA A 1 95 ? -34.590 -7.935 20.473 1.00 82.31 95 ALA A N 1
ATOM 745 C CA . ALA A 1 95 ? -33.918 -6.842 19.788 1.00 82.31 95 ALA A CA 1
ATOM 746 C C . ALA A 1 95 ? -34.371 -6.778 18.321 1.00 82.31 95 ALA A C 1
ATOM 748 O O . ALA A 1 95 ? -34.127 -7.695 17.538 1.00 82.31 95 ALA A O 1
ATOM 749 N N . ILE A 1 96 ? -35.005 -5.671 17.937 1.00 85.25 96 ILE A N 1
ATOM 750 C CA . ILE A 1 96 ? -35.500 -5.464 16.574 1.00 85.25 96 ILE A CA 1
ATOM 751 C C . ILE A 1 96 ? -34.374 -4.886 15.713 1.00 85.25 96 ILE A C 1
ATOM 753 O O . ILE A 1 96 ? -33.841 -3.817 16.004 1.00 85.25 96 ILE A O 1
ATOM 757 N N . PHE A 1 97 ? -34.035 -5.575 14.622 1.00 88.88 97 PHE A N 1
ATOM 758 C CA . PHE A 1 97 ? -33.102 -5.085 13.609 1.00 88.88 97 PHE A CA 1
ATOM 759 C C . PHE A 1 97 ? -33.840 -4.866 12.286 1.00 88.88 97 PHE A C 1
ATOM 761 O O . PHE A 1 97 ? -34.313 -5.824 11.671 1.00 88.88 97 PHE A O 1
ATOM 768 N N . GLN A 1 98 ? -33.909 -3.616 11.826 1.00 89.12 98 GLN A N 1
ATOM 769 C CA . GLN A 1 98 ? -34.588 -3.250 10.584 1.00 89.12 98 GLN A CA 1
ATOM 770 C C . GLN A 1 98 ? -33.645 -2.505 9.638 1.00 89.12 98 GLN A C 1
ATOM 772 O O . GLN A 1 98 ? -32.928 -1.592 10.036 1.00 89.12 98 GLN A O 1
ATOM 777 N N . VAL A 1 99 ? -33.673 -2.881 8.357 1.00 88.50 99 VAL A N 1
ATOM 778 C CA . VAL A 1 99 ? -32.923 -2.182 7.309 1.00 88.50 99 VAL A CA 1
ATOM 779 C C . VAL A 1 99 ? -33.701 -0.939 6.881 1.00 88.50 99 VAL A C 1
ATOM 781 O O . VAL A 1 99 ? -34.770 -1.043 6.274 1.00 88.50 99 VAL A O 1
ATOM 784 N N . LEU A 1 100 ? -33.151 0.234 7.189 1.00 89.69 100 LEU A N 1
ATOM 785 C CA . LEU A 1 100 ? -33.690 1.523 6.766 1.00 89.69 100 LEU A CA 1
ATOM 786 C C . LEU A 1 100 ? -33.125 1.913 5.394 1.00 89.69 100 LEU A C 1
ATOM 788 O O . LEU A 1 100 ? -31.929 1.785 5.140 1.00 89.69 100 LEU A O 1
ATOM 792 N N . HIS A 1 101 ? -33.987 2.418 4.512 1.00 87.50 101 HIS A N 1
ATOM 793 C CA . HIS A 1 101 ? -33.569 2.982 3.230 1.00 87.50 101 HIS A CA 1
ATOM 794 C C . HIS A 1 101 ? -33.464 4.500 3.372 1.00 87.50 101 HIS A C 1
ATOM 796 O O . HIS A 1 101 ? -34.471 5.172 3.588 1.00 87.50 101 HIS A O 1
ATOM 802 N N . THR A 1 102 ? -32.253 5.036 3.238 1.00 90.94 102 THR A N 1
ATOM 803 C CA . THR A 1 102 ? -31.977 6.477 3.298 1.00 90.94 102 THR A CA 1
ATOM 804 C C . THR A 1 102 ? -31.407 6.984 1.973 1.00 90.94 102 THR A C 1
ATOM 806 O O . THR A 1 102 ? -30.936 6.206 1.142 1.00 90.94 102 THR A O 1
ATOM 809 N N . ARG A 1 103 ? -31.481 8.302 1.765 1.00 88.69 103 ARG A N 1
ATOM 810 C CA . ARG A 1 103 ? -30.842 9.010 0.642 1.00 88.69 103 ARG A CA 1
ATOM 811 C C . ARG A 1 103 ? -29.468 9.575 1.008 1.00 88.69 103 ARG A C 1
ATOM 813 O O . ARG A 1 103 ? -28.797 10.120 0.137 1.00 88.69 103 ARG A O 1
ATOM 820 N N . GLU A 1 104 ? -29.073 9.488 2.276 1.00 90.81 104 GLU A N 1
ATOM 821 C CA . GLU A 1 104 ? -27.751 9.919 2.727 1.00 90.81 104 GLU A CA 1
ATOM 822 C C . GLU A 1 104 ? -26.648 9.042 2.132 1.00 90.81 104 GLU A C 1
ATOM 824 O O . GLU A 1 104 ? -26.851 7.855 1.873 1.00 90.81 104 GLU A O 1
ATOM 829 N N . SER A 1 105 ? -25.471 9.628 1.910 1.00 88.31 105 SER A N 1
ATOM 830 C CA . SER A 1 105 ? -24.322 8.902 1.377 1.00 88.31 105 SER A CA 1
ATOM 831 C C . SER A 1 105 ? -23.701 8.008 2.460 1.00 88.31 105 SER A C 1
ATOM 833 O O . SER A 1 105 ? -23.190 8.548 3.447 1.00 88.31 105 SER A O 1
ATOM 835 N N . PRO A 1 106 ? -23.690 6.675 2.288 1.00 93.00 106 PRO A N 1
ATOM 836 C CA . PRO A 1 106 ? -23.028 5.775 3.227 1.00 93.00 106 PRO A CA 1
ATOM 837 C C . PRO A 1 106 ? -21.509 6.002 3.289 1.00 93.00 106 PRO A C 1
ATOM 839 O O . PRO A 1 106 ? -20.908 6.461 2.313 1.00 93.00 106 PRO A O 1
ATOM 842 N N . PRO A 1 107 ? -20.860 5.624 4.405 1.00 93.50 107 PRO A N 1
ATOM 843 C CA . PRO A 1 107 ? -19.410 5.637 4.515 1.00 93.50 107 PRO A CA 1
ATOM 844 C C . PRO A 1 107 ? -18.771 4.580 3.606 1.00 93.50 107 PRO A C 1
ATOM 846 O O . PRO A 1 107 ? -19.324 3.501 3.365 1.00 93.50 107 PRO A O 1
ATOM 849 N N . THR A 1 108 ? -17.564 4.876 3.131 1.00 92.94 108 THR A N 1
ATOM 850 C CA . THR A 1 108 ? -16.761 3.957 2.320 1.00 92.94 108 THR A CA 1
ATOM 851 C C . THR A 1 108 ? -15.973 3.011 3.223 1.00 92.94 108 THR A C 1
ATOM 853 O O . THR A 1 108 ? -15.340 3.437 4.185 1.00 92.94 108 THR A O 1
ATOM 856 N N . TYR A 1 109 ? -15.993 1.715 2.909 1.00 92.12 109 TYR A N 1
ATOM 857 C CA . TYR A 1 109 ? -15.244 0.695 3.639 1.00 92.12 109 TYR A CA 1
ATOM 858 C C . TYR A 1 109 ? -14.498 -0.219 2.667 1.00 92.12 109 TYR A C 1
ATOM 860 O O . TYR A 1 109 ? -15.115 -0.915 1.856 1.00 92.12 109 TYR A O 1
ATOM 868 N N . PHE A 1 110 ? -13.170 -0.248 2.781 1.00 92.38 110 PHE A N 1
ATOM 869 C CA . PHE A 1 110 ? -12.310 -1.150 2.024 1.00 92.38 110 PHE A CA 1
ATOM 870 C C . PHE A 1 110 ? -11.825 -2.295 2.910 1.00 92.38 110 PHE A C 1
ATOM 872 O O . PHE A 1 110 ? -11.253 -2.087 3.978 1.00 92.38 110 PHE A O 1
ATOM 879 N N . ARG A 1 111 ? -12.017 -3.533 2.444 1.00 90.44 111 ARG A N 1
ATOM 880 C CA . ARG A 1 111 ? -11.449 -4.715 3.098 1.00 90.44 111 ARG A CA 1
ATOM 881 C C . ARG A 1 111 ? -9.964 -4.800 2.773 1.00 90.44 111 ARG A C 1
ATOM 883 O O . ARG A 1 111 ? -9.592 -5.231 1.682 1.00 90.44 111 ARG A O 1
ATOM 890 N N . THR A 1 112 ? -9.126 -4.396 3.715 1.00 91.81 112 THR A N 1
ATOM 891 C CA . THR A 1 112 ? -7.674 -4.501 3.588 1.00 91.81 112 THR A CA 1
ATOM 892 C C . THR A 1 112 ? -7.165 -5.804 4.196 1.00 91.81 112 THR A C 1
ATOM 894 O O . THR A 1 112 ? -7.728 -6.346 5.148 1.00 91.81 112 THR A O 1
ATOM 897 N N . ASN A 1 113 ? -6.098 -6.344 3.613 1.00 92.06 113 ASN A N 1
ATOM 898 C CA . ASN A 1 113 ? -5.309 -7.403 4.229 1.00 92.06 113 ASN A CA 1
ATOM 899 C C . ASN A 1 113 ? -3.999 -6.796 4.765 1.00 92.06 113 ASN A C 1
ATOM 901 O O . ASN A 1 113 ? -3.729 -5.611 4.581 1.00 92.06 113 ASN A O 1
ATOM 905 N N . LYS A 1 114 ? -3.152 -7.614 5.399 1.00 88.62 114 LYS A N 1
ATOM 906 C CA . LYS A 1 114 ? -1.858 -7.154 5.937 1.00 88.62 114 LYS A CA 1
ATOM 907 C C . LYS A 1 114 ? -0.938 -6.507 4.892 1.00 88.62 114 LYS A C 1
ATOM 909 O O . LYS A 1 114 ? -0.058 -5.743 5.262 1.00 88.62 114 LYS A O 1
ATOM 914 N N . PHE A 1 115 ? -1.103 -6.866 3.619 1.00 91.19 115 PHE A N 1
ATOM 915 C CA . PHE A 1 115 ? -0.301 -6.358 2.512 1.00 91.19 115 PHE A CA 1
ATOM 916 C C . PHE A 1 115 ? -0.859 -5.035 1.970 1.00 91.19 115 PHE A C 1
ATOM 918 O O . PHE A 1 115 ? -0.105 -4.092 1.762 1.00 91.19 115 PHE A O 1
ATOM 925 N N . THR A 1 116 ? -2.175 -4.942 1.769 1.00 92.69 116 THR A N 1
ATOM 926 C CA . THR A 1 116 ? -2.836 -3.777 1.173 1.00 92.69 116 THR A CA 1
ATOM 927 C C . THR A 1 116 ? -3.125 -2.664 2.171 1.00 92.69 116 THR A C 1
ATOM 929 O O . THR A 1 116 ? -3.378 -1.549 1.730 1.00 92.69 116 THR A O 1
ATOM 932 N N . SER A 1 117 ? -3.077 -2.922 3.484 1.00 92.56 117 SER A N 1
ATOM 933 C CA . SER A 1 117 ? -3.357 -1.904 4.507 1.00 92.56 117 SER A CA 1
ATOM 934 C C . SER A 1 117 ? -2.429 -0.698 4.388 1.00 92.56 117 SER A C 1
ATOM 936 O O . SER A 1 117 ? -2.907 0.426 4.335 1.00 92.56 117 SER A O 1
ATOM 938 N N . ALA A 1 118 ? -1.125 -0.930 4.225 1.00 92.81 118 ALA A N 1
ATOM 939 C CA . ALA A 1 118 ? -0.141 0.143 4.105 1.00 92.81 118 ALA A CA 1
ATOM 940 C C . ALA A 1 118 ? -0.355 0.997 2.845 1.00 92.81 118 ALA A C 1
ATOM 942 O O . ALA A 1 118 ? -0.262 2.218 2.892 1.00 92.81 118 ALA A O 1
ATOM 943 N N . PHE A 1 119 ? -0.677 0.365 1.711 1.00 94.12 119 PHE A N 1
ATOM 944 C CA . PHE A 1 119 ? -0.990 1.097 0.481 1.00 94.12 119 PHE A CA 1
ATOM 945 C C . PHE A 1 119 ? -2.301 1.878 0.603 1.00 94.12 119 PHE A C 1
ATOM 947 O O . PHE A 1 119 ? -2.394 2.984 0.079 1.00 94.12 119 PHE A O 1
ATOM 954 N N . GLN A 1 120 ? -3.293 1.322 1.304 1.00 94.38 120 GLN A N 1
ATOM 955 C CA . GLN A 1 120 ? -4.565 1.995 1.543 1.00 94.38 120 GLN A CA 1
ATOM 956 C C . GLN A 1 120 ? -4.385 3.216 2.446 1.00 94.38 120 GLN A C 1
ATOM 958 O O . GLN A 1 120 ? -4.896 4.273 2.111 1.00 94.38 120 GLN A O 1
ATOM 963 N N . GLU A 1 121 ? -3.608 3.106 3.526 1.00 91.94 121 GLU A N 1
ATOM 964 C CA . GLU A 1 121 ? -3.300 4.229 4.422 1.00 91.94 121 GLU A CA 1
ATOM 965 C C . GLU A 1 121 ? -2.613 5.385 3.680 1.00 91.94 121 GLU A C 1
ATOM 967 O O . GLU A 1 121 ? -2.950 6.545 3.904 1.00 91.94 121 GLU A O 1
ATOM 972 N N . ILE A 1 122 ? -1.698 5.080 2.749 1.00 92.56 122 ILE A N 1
ATOM 973 C CA . ILE A 1 122 ? -1.041 6.095 1.905 1.00 92.56 122 ILE A CA 1
ATOM 974 C C . ILE A 1 122 ? -2.060 6.833 1.025 1.00 92.56 122 ILE A C 1
ATOM 976 O O . ILE A 1 122 ? -1.962 8.047 0.855 1.00 92.56 122 ILE A O 1
ATOM 980 N N . VAL A 1 123 ? -3.026 6.114 0.453 1.00 93.38 123 VAL A N 1
ATOM 981 C CA . VAL A 1 123 ? -4.070 6.701 -0.399 1.00 93.38 123 VAL A CA 1
ATOM 982 C C . VAL A 1 123 ? -5.085 7.490 0.430 1.00 93.38 123 VAL A C 1
ATOM 984 O O . VAL A 1 123 ? -5.402 8.626 0.083 1.00 93.38 123 VAL A O 1
ATOM 987 N N . ASP A 1 124 ? -5.548 6.931 1.547 1.00 93.06 124 ASP A N 1
ATOM 988 C CA . ASP A 1 124 ? -6.534 7.557 2.432 1.00 93.06 124 ASP A CA 1
ATOM 989 C C . ASP A 1 124 ? -5.987 8.840 3.077 1.00 93.06 124 ASP A C 1
ATOM 991 O O . ASP A 1 124 ? -6.754 9.762 3.356 1.00 93.06 124 ASP A O 1
ATOM 995 N N . ALA A 1 125 ? -4.663 8.942 3.254 1.00 92.31 125 ALA A N 1
ATOM 996 C CA . ALA A 1 125 ? -3.998 10.163 3.706 1.00 92.31 125 ALA A CA 1
ATOM 997 C C . ALA A 1 125 ? -4.151 11.337 2.721 1.00 92.31 125 ALA A C 1
ATOM 999 O O . ALA A 1 125 ? -4.101 12.493 3.144 1.00 92.31 125 ALA A O 1
ATOM 1000 N N . TYR A 1 126 ? -4.342 11.064 1.425 1.00 91.00 126 TYR A N 1
ATOM 1001 C CA . TYR A 1 126 ? -4.658 12.099 0.436 1.00 91.00 126 TYR A CA 1
ATOM 1002 C C . TYR A 1 126 ? -6.144 12.471 0.468 1.00 91.00 126 TYR A C 1
ATOM 1004 O O . TYR A 1 126 ? -6.501 13.647 0.395 1.00 91.00 126 TYR A O 1
ATOM 1012 N N . GLY A 1 127 ? -7.013 11.472 0.591 1.00 90.19 127 GLY A N 1
ATOM 1013 C CA . GLY A 1 127 ? -8.447 11.678 0.715 1.00 90.19 127 GLY A CA 1
ATOM 1014 C C . GLY A 1 127 ? -9.224 10.371 0.668 1.00 90.19 127 GLY A C 1
ATOM 1015 O O . GLY A 1 127 ? -8.833 9.413 0.004 1.00 90.19 127 GLY A O 1
ATOM 1016 N N . ILE A 1 128 ? -10.360 10.351 1.361 1.00 90.31 128 ILE A N 1
ATOM 1017 C CA . ILE A 1 128 ? -11.254 9.193 1.393 1.00 90.31 128 ILE A CA 1
ATOM 1018 C C . ILE A 1 128 ? -12.101 9.185 0.115 1.00 90.31 128 ILE A C 1
ATOM 1020 O O . ILE A 1 128 ? -12.753 10.177 -0.216 1.00 90.31 128 ILE A O 1
ATOM 1024 N N . ALA A 1 129 ? -12.104 8.051 -0.586 1.00 90.50 129 ALA A N 1
ATOM 1025 C CA . ALA A 1 129 ? -12.893 7.854 -1.799 1.00 90.50 129 ALA A CA 1
ATOM 1026 C C . ALA A 1 129 ? -14.406 7.923 -1.529 1.00 90.50 129 ALA A C 1
ATOM 1028 O O . ALA A 1 129 ? -14.889 7.537 -0.453 1.00 90.50 129 ALA A O 1
ATOM 1029 N N . ARG A 1 130 ? -15.176 8.363 -2.529 1.00 90.31 130 ARG A N 1
ATOM 1030 C CA . ARG A 1 130 ? -16.643 8.385 -2.454 1.00 90.31 130 ARG A CA 1
ATOM 1031 C C . ARG A 1 130 ? -17.205 6.966 -2.398 1.00 90.31 130 ARG A C 1
ATOM 1033 O O . ARG A 1 130 ? -16.566 5.990 -2.793 1.00 90.31 130 ARG A O 1
ATOM 1040 N N . TYR A 1 131 ? -18.438 6.852 -1.912 1.00 91.25 131 TYR A N 1
ATOM 1041 C CA . TYR A 1 131 ? -19.105 5.562 -1.826 1.00 91.25 131 TYR A CA 1
ATOM 1042 C C . TYR A 1 131 ? -19.219 4.900 -3.205 1.00 91.25 131 TYR A C 1
ATOM 1044 O O . TYR A 1 131 ? -19.715 5.509 -4.150 1.00 91.25 131 TYR A O 1
ATOM 1052 N N . GLN A 1 132 ? -18.768 3.646 -3.295 1.00 90.25 132 GLN A N 1
ATOM 1053 C CA . GLN A 1 132 ? -18.695 2.852 -4.532 1.00 90.25 132 GLN A CA 1
ATOM 1054 C C . GLN A 1 132 ? -17.826 3.456 -5.650 1.00 90.25 132 GLN A C 1
ATOM 1056 O O . GLN A 1 132 ? -17.926 3.038 -6.800 1.00 90.25 132 GLN A O 1
ATOM 1061 N N . GLU A 1 133 ? -16.938 4.396 -5.327 1.00 91.38 133 GLU A N 1
ATOM 1062 C CA . GLU A 1 133 ? -15.909 4.852 -6.258 1.00 91.38 133 GLU A CA 1
ATOM 1063 C C . GLU A 1 133 ? -14.815 3.788 -6.432 1.00 91.38 133 GLU A C 1
ATOM 1065 O O . GLU A 1 133 ? -14.482 3.044 -5.501 1.00 91.38 133 GLU A O 1
ATOM 1070 N N . ALA A 1 134 ? -14.241 3.698 -7.634 1.00 90.62 134 ALA A N 1
ATOM 1071 C CA . ALA A 1 134 ? -13.138 2.788 -7.894 1.00 90.62 134 ALA A CA 1
ATOM 1072 C C . ALA A 1 134 ? -11.917 3.133 -7.023 1.00 90.62 134 ALA A C 1
ATOM 1074 O O . ALA A 1 134 ? -11.397 4.245 -7.059 1.00 90.62 134 ALA A O 1
ATOM 1075 N N . ASN A 1 135 ? -11.436 2.151 -6.259 1.00 91.94 135 ASN A N 1
ATOM 1076 C CA . ASN A 1 135 ? -10.326 2.342 -5.333 1.00 91.94 135 ASN A CA 1
ATOM 1077 C C . ASN A 1 135 ? -8.983 2.466 -6.087 1.00 91.94 135 ASN A 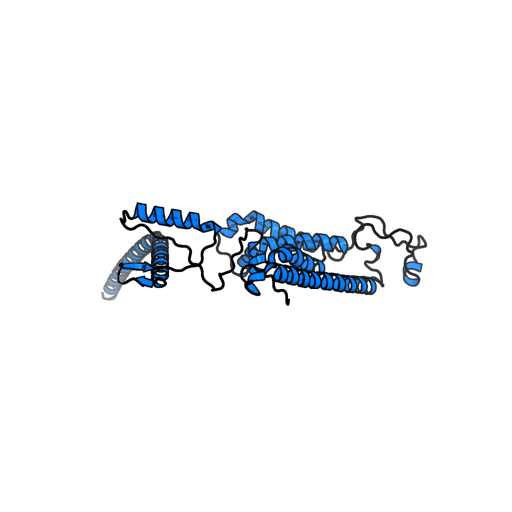C 1
ATOM 1079 O O . ASN A 1 135 ? -8.549 1.482 -6.703 1.00 91.94 135 ASN A O 1
ATOM 1083 N N . PRO A 1 136 ? -8.278 3.612 -6.011 1.00 90.06 136 PRO A N 1
ATOM 1084 C CA . PRO A 1 136 ? -6.990 3.778 -6.679 1.00 90.06 136 PRO A CA 1
ATOM 1085 C C . PRO A 1 136 ? -5.882 2.909 -6.062 1.00 90.06 136 PRO A C 1
ATOM 1087 O O . PRO A 1 136 ? -4.931 2.565 -6.767 1.00 90.06 136 PRO A O 1
ATOM 1090 N N . THR A 1 137 ? -6.020 2.467 -4.804 1.00 91.62 137 THR A N 1
ATOM 1091 C CA . THR A 1 137 ? -5.027 1.636 -4.098 1.00 91.62 137 THR A CA 1
ATOM 1092 C C . THR A 1 137 ? -4.632 0.388 -4.878 1.00 91.62 137 THR A C 1
ATOM 1094 O O . THR A 1 137 ? -3.467 -0.002 -4.854 1.00 91.62 137 THR A O 1
ATOM 1097 N N . VAL A 1 138 ? -5.568 -0.220 -5.618 1.00 90.81 138 VAL A N 1
ATOM 1098 C CA . VAL A 1 138 ? -5.300 -1.428 -6.419 1.00 90.81 138 VAL A CA 1
ATOM 1099 C C . VAL A 1 138 ? -4.181 -1.190 -7.437 1.00 90.81 138 VAL A C 1
ATOM 1101 O O . VAL A 1 138 ? -3.320 -2.049 -7.617 1.00 90.81 138 VAL A O 1
ATOM 1104 N N . TYR A 1 139 ? -4.155 -0.012 -8.059 1.00 91.62 139 TYR A N 1
ATOM 1105 C CA . TYR A 1 139 ? -3.114 0.367 -9.013 1.00 91.62 139 TYR A CA 1
ATOM 1106 C C . TYR A 1 139 ? -1.867 0.868 -8.297 1.00 91.62 139 TYR A C 1
ATOM 1108 O O . TYR A 1 139 ? -0.757 0.494 -8.678 1.00 91.62 139 TYR A O 1
ATOM 1116 N N . THR A 1 140 ? -2.046 1.647 -7.225 1.00 92.38 140 THR A N 1
ATOM 1117 C CA . THR A 1 140 ? -0.954 2.189 -6.405 1.00 92.38 140 THR A CA 1
ATOM 1118 C C . THR A 1 140 ? -0.029 1.095 -5.874 1.00 92.38 140 THR A C 1
ATOM 1120 O O . THR A 1 140 ? 1.178 1.309 -5.823 1.00 92.38 140 THR A O 1
ATOM 1123 N N . ILE A 1 141 ? -0.545 -0.101 -5.566 1.00 94.12 141 ILE A N 1
ATOM 1124 C CA . ILE A 1 141 ? 0.265 -1.264 -5.152 1.00 94.12 141 ILE A CA 1
ATOM 1125 C C . ILE A 1 141 ? 1.416 -1.561 -6.128 1.00 94.12 141 ILE A C 1
ATOM 1127 O O . ILE A 1 141 ? 2.490 -1.987 -5.702 1.00 94.12 141 ILE A O 1
ATOM 1131 N N . VAL A 1 142 ? 1.204 -1.342 -7.428 1.00 93.88 142 VAL A N 1
ATOM 1132 C CA . VAL A 1 142 ? 2.200 -1.607 -8.476 1.00 93.88 142 VAL A CA 1
ATOM 1133 C C . VAL A 1 142 ? 2.858 -0.315 -8.948 1.00 93.88 142 VAL A C 1
ATOM 1135 O O . VAL A 1 142 ? 4.083 -0.242 -9.022 1.00 93.88 142 VAL A O 1
ATOM 1138 N N . THR A 1 143 ? 2.066 0.713 -9.258 1.00 94.00 143 THR A N 1
ATOM 1139 C CA . THR A 1 143 ? 2.573 1.941 -9.884 1.00 94.00 143 THR A CA 1
ATOM 1140 C C . THR A 1 143 ? 3.461 2.744 -8.944 1.00 94.00 143 THR A C 1
ATOM 1142 O O . THR A 1 143 ? 4.489 3.245 -9.390 1.00 94.00 143 THR A O 1
ATOM 1145 N N . PHE A 1 144 ? 3.133 2.831 -7.650 1.00 94.25 144 PHE A N 1
ATOM 1146 C CA . PHE A 1 144 ? 3.941 3.598 -6.700 1.00 94.25 144 PHE A CA 1
ATOM 1147 C C . PHE A 1 144 ? 5.342 2.987 -6.519 1.00 94.25 144 PHE A C 1
ATOM 1149 O O . PHE A 1 144 ? 6.323 3.693 -6.768 1.00 94.25 144 PHE A O 1
ATOM 1156 N N . PRO A 1 145 ? 5.488 1.682 -6.207 1.00 95.69 145 PRO A N 1
ATOM 1157 C CA . PRO A 1 145 ? 6.805 1.054 -6.153 1.00 95.69 145 PRO A CA 1
ATOM 1158 C C . PRO A 1 145 ? 7.576 1.076 -7.476 1.00 95.69 145 PRO A C 1
ATOM 1160 O O . PRO A 1 145 ? 8.796 1.226 -7.470 1.00 95.69 145 PRO A O 1
ATOM 1163 N N . PHE A 1 146 ? 6.882 0.949 -8.609 1.00 95.06 146 PHE A N 1
ATOM 1164 C CA . PHE A 1 146 ? 7.511 0.992 -9.927 1.00 95.06 146 PHE A CA 1
ATOM 1165 C C . PHE A 1 146 ? 8.078 2.381 -10.259 1.00 95.06 146 PHE A C 1
ATOM 1167 O O . PHE A 1 146 ? 9.218 2.490 -10.705 1.00 95.06 146 PHE A O 1
ATOM 1174 N N . LEU A 1 147 ? 7.325 3.454 -10.004 1.00 94.62 147 LEU A N 1
ATOM 1175 C CA . LEU A 1 147 ? 7.803 4.823 -10.223 1.00 94.62 147 LEU A CA 1
ATOM 1176 C C . LEU A 1 147 ? 8.967 5.165 -9.290 1.00 94.62 147 LEU A C 1
ATOM 1178 O O . LEU A 1 147 ? 9.945 5.766 -9.733 1.00 94.62 147 LEU A O 1
ATOM 1182 N N . PHE A 1 148 ? 8.908 4.710 -8.033 1.00 94.94 148 PHE A N 1
ATOM 1183 C CA . PHE A 1 148 ? 10.043 4.797 -7.115 1.00 94.94 148 PHE A CA 1
ATOM 1184 C C . PHE A 1 148 ? 11.283 4.105 -7.695 1.00 94.94 148 PHE A C 1
ATOM 1186 O O . PHE A 1 148 ? 12.367 4.681 -7.706 1.00 94.94 148 PHE A O 1
ATOM 1193 N N . ALA A 1 149 ? 11.129 2.898 -8.237 1.00 94.94 149 ALA A N 1
ATOM 1194 C CA . ALA A 1 149 ? 12.230 2.135 -8.811 1.00 94.94 149 ALA A CA 1
ATOM 1195 C C . ALA A 1 149 ? 12.857 2.776 -10.056 1.00 94.94 149 ALA A C 1
ATOM 1197 O O . ALA A 1 149 ? 14.056 2.629 -10.281 1.00 94.94 149 ALA A O 1
ATOM 1198 N N . VAL A 1 150 ? 12.081 3.500 -10.867 1.00 93.94 150 VAL A N 1
ATOM 1199 C CA . VAL A 1 150 ? 12.617 4.263 -12.010 1.00 93.94 150 VAL A CA 1
ATOM 1200 C C . VAL A 1 150 ? 13.531 5.399 -11.536 1.00 93.94 150 VAL A C 1
ATOM 1202 O O . VAL A 1 150 ? 14.512 5.706 -12.216 1.00 93.94 150 VAL A O 1
ATOM 1205 N N . MET A 1 151 ? 13.237 5.990 -10.370 1.00 93.62 151 MET A N 1
ATOM 1206 C CA . MET A 1 151 ? 14.064 7.022 -9.729 1.00 93.62 151 MET A CA 1
ATOM 1207 C C . MET A 1 151 ? 15.256 6.429 -8.962 1.00 93.62 151 MET A C 1
ATOM 1209 O O . MET A 1 151 ? 16.341 7.002 -8.977 1.00 93.62 151 MET A O 1
ATOM 1213 N N . PHE A 1 152 ? 15.060 5.282 -8.309 1.00 92.62 152 PHE A N 1
ATOM 1214 C CA . PHE A 1 152 ? 16.042 4.574 -7.484 1.00 92.62 152 PHE A CA 1
ATOM 1215 C C . PHE A 1 152 ? 16.554 3.308 -8.198 1.00 92.62 152 PHE A C 1
ATOM 1217 O O . PHE A 1 152 ? 16.493 2.194 -7.674 1.00 92.62 152 PHE A O 1
ATOM 1224 N N . GLY A 1 153 ? 16.970 3.466 -9.454 1.00 88.50 153 GLY A N 1
ATOM 1225 C CA . GLY A 1 153 ? 17.305 2.361 -10.356 1.00 88.50 153 GLY A CA 1
ATOM 1226 C C . GLY A 1 153 ? 18.712 1.800 -10.166 1.00 88.50 153 GLY A C 1
ATOM 1227 O O . GLY A 1 153 ? 19.505 1.854 -11.094 1.00 88.50 153 GLY A O 1
ATOM 1228 N N . ASP A 1 154 ? 19.012 1.249 -8.991 1.00 93.00 154 ASP A N 1
ATOM 1229 C CA . ASP A 1 154 ? 20.266 0.539 -8.701 1.00 93.00 154 ASP A CA 1
ATOM 1230 C C . ASP A 1 154 ? 19.945 -0.792 -8.017 1.00 93.00 154 ASP A C 1
ATOM 1232 O O . ASP A 1 154 ? 19.322 -0.830 -6.949 1.00 93.00 154 ASP A O 1
ATOM 1236 N N . TRP A 1 155 ? 20.380 -1.902 -8.615 1.00 93.00 155 TRP A N 1
ATOM 1237 C CA . TRP A 1 155 ? 20.032 -3.221 -8.092 1.00 93.00 155 TRP A CA 1
ATOM 1238 C C . TRP A 1 155 ? 20.882 -3.638 -6.884 1.00 93.00 155 TRP A C 1
ATOM 1240 O O . TRP A 1 155 ? 20.424 -4.454 -6.084 1.00 93.00 155 TRP A O 1
ATOM 1250 N N . GLY A 1 156 ? 22.061 -3.044 -6.676 1.00 93.62 156 GLY A N 1
ATOM 1251 C CA . GLY A 1 156 ? 22.867 -3.225 -5.467 1.00 93.62 156 GLY A CA 1
ATOM 1252 C C . GLY A 1 156 ? 22.209 -2.581 -4.248 1.00 93.62 156 GLY A C 1
ATOM 1253 O O . GLY A 1 156 ? 21.959 -3.252 -3.241 1.00 93.62 156 GLY A O 1
ATOM 1254 N N . HIS A 1 157 ? 21.823 -1.308 -4.365 1.00 93.75 157 HIS A N 1
ATOM 1255 C CA . HIS A 1 157 ? 21.048 -0.627 -3.322 1.00 93.75 157 HIS A CA 1
ATOM 1256 C C . HIS A 1 157 ? 19.669 -1.276 -3.115 1.00 93.75 157 HIS A C 1
ATOM 1258 O O . HIS A 1 157 ? 19.221 -1.430 -1.972 1.00 93.75 157 HIS A O 1
ATOM 1264 N N . GLY A 1 158 ? 19.023 -1.724 -4.196 1.00 94.56 158 GLY A N 1
ATOM 1265 C CA . GLY A 1 158 ? 17.783 -2.498 -4.145 1.00 94.56 158 GLY A CA 1
ATOM 1266 C C . GLY A 1 158 ? 17.918 -3.784 -3.320 1.00 94.56 158 GLY A C 1
ATOM 1267 O O . GLY A 1 158 ? 17.066 -4.053 -2.471 1.00 94.56 158 GLY A O 1
ATOM 1268 N N . ILE A 1 159 ? 19.014 -4.541 -3.474 1.00 95.62 159 ILE A N 1
ATOM 1269 C CA . ILE A 1 159 ? 19.300 -5.730 -2.646 1.00 95.62 159 ILE A CA 1
ATOM 1270 C C . ILE A 1 159 ? 19.458 -5.354 -1.168 1.00 95.62 159 ILE A C 1
ATOM 1272 O O . ILE A 1 159 ? 18.904 -6.041 -0.307 1.00 95.62 159 ILE A O 1
ATOM 1276 N N . CYS A 1 160 ? 20.164 -4.265 -0.846 1.00 95.44 160 CYS A N 1
ATOM 1277 C CA . CYS A 1 160 ? 20.303 -3.807 0.541 1.00 95.44 160 CYS A CA 1
ATOM 1278 C C . CYS A 1 160 ? 18.940 -3.485 1.177 1.00 95.44 160 CYS A C 1
ATOM 1280 O O . CYS A 1 160 ? 18.658 -3.940 2.290 1.00 95.44 160 CYS A O 1
ATOM 1282 N N . LEU A 1 161 ? 18.071 -2.762 0.460 1.00 94.56 161 LEU A N 1
ATOM 1283 C CA . LEU A 1 161 ? 16.706 -2.463 0.911 1.00 94.56 161 LEU A CA 1
ATOM 1284 C C . LEU A 1 161 ? 15.852 -3.729 1.048 1.00 94.56 161 LEU A C 1
ATOM 1286 O O . LEU A 1 161 ? 15.090 -3.864 2.012 1.00 94.56 161 LEU A O 1
ATOM 1290 N N . PHE A 1 162 ? 15.999 -4.675 0.118 1.00 95.75 162 PHE A N 1
ATOM 1291 C CA . PHE A 1 162 ? 15.291 -5.950 0.158 1.00 95.75 162 PHE A CA 1
ATOM 1292 C C . PHE A 1 162 ? 15.685 -6.764 1.395 1.00 95.75 162 PHE A C 1
ATOM 1294 O O . PHE A 1 162 ? 14.811 -7.216 2.133 1.00 95.75 162 PHE A O 1
ATOM 1301 N N . LEU A 1 163 ? 16.987 -6.885 1.680 1.00 96.00 163 LEU A N 1
ATOM 1302 C CA . LEU A 1 163 ? 17.501 -7.581 2.863 1.00 96.00 163 LEU A CA 1
ATOM 1303 C C . LEU A 1 163 ? 17.050 -6.908 4.165 1.00 96.00 163 LEU A C 1
ATOM 1305 O O . LEU A 1 163 ? 16.577 -7.594 5.076 1.00 96.00 163 LEU A O 1
ATOM 1309 N N . ALA A 1 164 ? 17.133 -5.577 4.249 1.00 93.62 164 ALA A N 1
ATOM 1310 C CA . ALA A 1 164 ? 16.646 -4.832 5.408 1.00 93.62 164 ALA A CA 1
ATOM 1311 C C . ALA A 1 164 ? 15.154 -5.110 5.653 1.00 93.62 164 ALA A C 1
ATOM 1313 O O . ALA A 1 164 ? 14.748 -5.467 6.761 1.00 93.62 164 ALA A O 1
ATOM 1314 N N . THR A 1 165 ? 14.340 -5.064 4.603 1.00 94.00 165 THR A N 1
ATOM 1315 C CA . THR A 1 165 ? 12.900 -5.318 4.715 1.00 94.00 165 THR A CA 1
ATOM 1316 C C . THR A 1 165 ? 12.588 -6.773 5.057 1.00 94.00 165 THR A C 1
ATOM 1318 O O . THR A 1 165 ? 11.712 -7.045 5.882 1.00 94.00 165 THR A O 1
ATOM 1321 N N . LEU A 1 166 ? 13.344 -7.723 4.502 1.00 94.56 166 LEU A N 1
ATOM 1322 C CA . LEU A 1 166 ? 13.221 -9.140 4.829 1.00 94.56 166 LEU A CA 1
ATOM 1323 C C . LEU A 1 166 ? 13.460 -9.381 6.326 1.00 94.56 166 LEU A C 1
ATOM 1325 O O . LEU A 1 166 ? 12.722 -10.147 6.946 1.00 94.56 166 LEU A O 1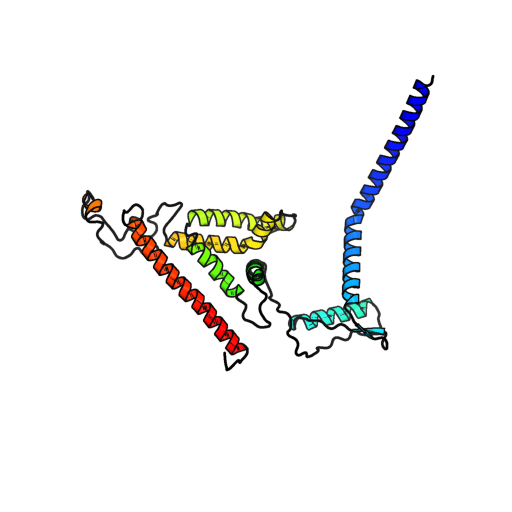
ATOM 1329 N N . THR A 1 167 ? 14.428 -8.688 6.942 1.00 92.00 167 THR A N 1
ATOM 1330 C CA . THR A 1 167 ? 14.648 -8.797 8.396 1.00 92.00 167 THR A CA 1
ATOM 1331 C C . THR A 1 167 ? 13.485 -8.250 9.229 1.00 92.00 167 THR A C 1
ATOM 1333 O O . THR A 1 167 ? 13.183 -8.818 10.282 1.00 92.00 167 THR A O 1
ATOM 1336 N N . LEU A 1 168 ? 12.786 -7.210 8.755 1.00 90.25 168 LEU A N 1
ATOM 1337 C CA . LEU A 1 168 ? 11.579 -6.685 9.408 1.00 90.25 168 LEU A CA 1
ATOM 1338 C C . LEU A 1 168 ? 10.417 -7.676 9.323 1.00 90.25 168 LEU A C 1
ATOM 1340 O O . LEU A 1 168 ? 9.745 -7.924 10.325 1.00 90.25 168 LEU A O 1
ATOM 1344 N N . ILE A 1 169 ? 10.217 -8.284 8.152 1.00 91.19 169 ILE A N 1
ATOM 1345 C CA . ILE A 1 169 ? 9.171 -9.291 7.932 1.00 91.19 169 ILE A CA 1
ATOM 1346 C C . ILE A 1 169 ? 9.466 -10.555 8.753 1.00 91.19 169 ILE A C 1
ATOM 1348 O O . ILE A 1 169 ? 8.583 -11.068 9.438 1.00 91.19 169 ILE A O 1
ATOM 1352 N N . ALA A 1 170 ? 10.717 -11.022 8.781 1.00 91.94 170 ALA A N 1
ATOM 1353 C CA . ALA A 1 170 ? 11.113 -12.189 9.572 1.00 91.94 170 ALA A CA 1
ATOM 1354 C C . ALA A 1 170 ? 10.884 -11.993 11.083 1.00 91.94 170 ALA A C 1
ATOM 1356 O O . ALA A 1 170 ? 10.611 -12.954 11.805 1.00 91.94 170 ALA A O 1
ATOM 1357 N N . ARG A 1 171 ? 10.969 -10.751 11.577 1.00 89.44 171 ARG A N 1
ATOM 1358 C CA . ARG A 1 171 ? 10.760 -10.409 12.994 1.00 89.44 171 ARG A CA 1
ATOM 1359 C C . ARG A 1 171 ? 9.363 -9.849 13.298 1.00 89.44 171 ARG A C 1
ATOM 1361 O O . ARG A 1 171 ? 9.163 -9.330 14.397 1.00 89.44 171 ARG A O 1
ATOM 1368 N N . GLU A 1 172 ? 8.387 -10.018 12.401 1.00 89.62 172 GLU A N 1
ATOM 1369 C CA . GLU A 1 172 ? 7.039 -9.431 12.512 1.00 89.62 172 GLU A CA 1
ATOM 1370 C C . GLU A 1 172 ? 6.371 -9.700 13.869 1.00 89.62 172 GLU A C 1
ATOM 1372 O O . GLU A 1 172 ? 5.919 -8.768 14.527 1.00 89.62 172 GLU A O 1
ATOM 1377 N N . LYS A 1 173 ? 6.364 -10.955 14.338 1.00 87.12 173 LYS A N 1
ATOM 1378 C CA . LYS A 1 173 ? 5.709 -11.328 15.608 1.00 87.12 173 LYS A CA 1
ATOM 1379 C C . LYS A 1 173 ? 6.323 -10.633 16.824 1.00 87.12 173 LYS A C 1
ATOM 1381 O O . LYS A 1 173 ? 5.608 -10.272 17.752 1.00 87.12 173 LYS A O 1
ATOM 1386 N N . LYS A 1 174 ? 7.648 -10.461 16.825 1.00 87.12 174 LYS A N 1
ATOM 1387 C CA . LYS A 1 174 ? 8.369 -9.838 17.939 1.00 87.12 174 LYS A CA 1
ATOM 1388 C C . LYS A 1 174 ? 8.143 -8.329 17.942 1.00 87.12 174 LYS A C 1
ATOM 1390 O O . LYS A 1 174 ? 7.828 -7.782 18.994 1.00 87.12 174 LYS A O 1
ATOM 1395 N N . LEU A 1 175 ? 8.253 -7.685 16.778 1.00 83.94 175 LEU A N 1
ATOM 1396 C CA . LEU A 1 175 ? 8.048 -6.240 16.652 1.00 83.94 175 LEU A CA 1
ATOM 1397 C C . LEU A 1 175 ? 6.589 -5.852 16.920 1.00 83.94 175 LEU A C 1
ATOM 1399 O O . LEU A 1 175 ? 6.360 -4.873 17.611 1.00 83.94 175 LEU A O 1
ATOM 1403 N N . ALA A 1 176 ? 5.612 -6.656 16.494 1.00 83.81 176 ALA A N 1
ATOM 1404 C CA . ALA A 1 176 ? 4.196 -6.373 16.744 1.00 83.81 176 ALA A CA 1
ATOM 1405 C C . ALA A 1 176 ? 3.818 -6.347 18.241 1.00 83.81 176 ALA A C 1
ATOM 1407 O O . ALA A 1 176 ? 2.861 -5.682 18.619 1.00 83.81 176 ALA A O 1
ATOM 1408 N N . SER A 1 177 ? 4.549 -7.075 19.094 1.00 81.19 177 SER A N 1
ATOM 1409 C CA . SER A 1 177 ? 4.318 -7.097 20.549 1.00 81.19 177 SER A CA 1
ATOM 1410 C C . SER A 1 177 ? 4.975 -5.942 21.311 1.00 81.19 177 SER A C 1
ATOM 1412 O O . SER A 1 177 ? 4.683 -5.734 22.487 1.00 81.19 177 SER A O 1
ATOM 1414 N N . GLN A 1 178 ? 5.892 -5.214 20.673 1.00 83.69 178 GLN A N 1
ATOM 1415 C CA . GLN A 1 178 ? 6.668 -4.158 21.312 1.00 83.69 178 GLN A CA 1
ATOM 1416 C C . GLN A 1 178 ? 6.106 -2.789 20.932 1.00 83.69 178 GLN A C 1
ATOM 1418 O O . GLN A 1 178 ? 5.649 -2.584 19.813 1.00 83.69 178 GLN A O 1
ATOM 1423 N N . LYS A 1 179 ? 6.177 -1.824 21.855 1.00 79.06 179 LYS A N 1
ATOM 1424 C CA . LYS A 1 179 ? 5.970 -0.418 21.500 1.00 79.06 179 LYS A CA 1
ATOM 1425 C C . LYS A 1 179 ? 7.209 0.064 20.754 1.00 79.06 179 LYS A C 1
ATOM 1427 O O . LYS A 1 179 ? 8.266 0.238 21.361 1.00 79.06 179 LYS A O 1
ATOM 1432 N N . LEU A 1 180 ? 7.089 0.192 19.438 1.00 81.88 180 LEU A N 1
ATOM 1433 C CA . LEU A 1 180 ? 8.111 0.797 18.593 1.00 81.88 180 LEU A CA 1
ATOM 1434 C C . LEU A 1 180 ? 8.060 2.324 18.773 1.00 81.88 180 LEU A C 1
ATOM 1436 O O . LEU A 1 180 ? 7.036 2.867 19.172 1.00 81.88 180 LEU A O 1
ATOM 1440 N N . GLY A 1 181 ? 9.177 3.013 18.527 1.00 86.94 181 GLY A N 1
ATOM 1441 C CA . GLY A 1 181 ? 9.158 4.475 18.403 1.00 86.94 181 GLY A CA 1
ATOM 1442 C C . GLY A 1 181 ? 8.555 4.902 17.063 1.00 86.94 181 GLY A C 1
ATOM 1443 O O . GLY A 1 181 ? 8.596 4.119 16.113 1.00 86.94 181 GLY A O 1
ATOM 1444 N N . ASP A 1 182 ? 8.082 6.144 16.967 1.00 85.81 182 ASP A N 1
ATOM 1445 C CA . ASP A 1 182 ? 7.282 6.663 15.842 1.00 85.81 182 ASP A CA 1
ATOM 1446 C C . ASP A 1 182 ? 7.866 6.341 14.450 1.00 85.81 182 ASP A C 1
ATOM 1448 O O . ASP A 1 182 ? 7.171 5.841 13.566 1.00 85.81 182 ASP A O 1
ATOM 1452 N N . ILE A 1 183 ? 9.176 6.543 14.254 1.00 88.75 183 ILE A N 1
ATOM 1453 C CA . ILE A 1 183 ? 9.857 6.272 12.970 1.00 88.75 183 ILE A CA 1
ATOM 1454 C C . ILE A 1 183 ? 9.862 4.771 12.642 1.00 88.75 183 ILE A C 1
ATOM 1456 O O . ILE A 1 183 ? 9.652 4.356 11.502 1.00 88.75 183 ILE A O 1
ATOM 1460 N N . MET A 1 184 ? 10.124 3.943 13.651 1.00 87.25 184 MET A N 1
ATOM 1461 C CA . MET A 1 184 ? 10.223 2.495 13.499 1.00 87.25 184 MET A CA 1
ATOM 1462 C C . MET A 1 184 ? 8.830 1.884 13.293 1.00 87.25 184 MET A C 1
ATOM 1464 O O . MET A 1 184 ? 8.689 0.938 12.520 1.00 87.25 184 MET A O 1
ATOM 1468 N N . GLU A 1 185 ? 7.797 2.447 13.922 1.00 88.50 185 GLU A N 1
ATOM 1469 C CA . GLU A 1 185 ? 6.398 2.075 13.701 1.00 88.50 185 GLU A CA 1
ATOM 1470 C C . GLU A 1 185 ? 5.954 2.399 12.270 1.00 88.50 185 GLU A C 1
ATOM 1472 O O . GLU A 1 185 ? 5.429 1.516 11.589 1.00 88.50 185 GLU A O 1
ATOM 1477 N N . MET A 1 186 ? 6.273 3.595 11.761 1.00 88.38 186 MET A N 1
ATOM 1478 C CA . MET A 1 186 ? 5.990 3.971 10.370 1.00 88.38 186 MET A CA 1
ATOM 1479 C C . MET A 1 186 ? 6.679 3.025 9.372 1.00 88.38 186 MET A C 1
ATOM 1481 O O . MET A 1 186 ? 6.045 2.518 8.442 1.00 88.38 186 MET A O 1
ATOM 1485 N N . MET A 1 187 ? 7.966 2.722 9.582 1.00 88.69 187 MET A N 1
ATOM 1486 C CA . MET A 1 187 ? 8.701 1.787 8.721 1.00 88.69 187 MET A CA 1
ATOM 1487 C C . MET A 1 187 ? 8.142 0.356 8.814 1.00 88.69 187 MET A C 1
ATOM 1489 O O . MET A 1 187 ? 8.084 -0.357 7.810 1.00 88.69 187 MET A O 1
ATOM 1493 N N . PHE A 1 188 ? 7.702 -0.076 10.001 1.00 90.19 188 PHE A N 1
ATOM 1494 C CA . PHE A 1 188 ? 7.090 -1.389 10.198 1.00 90.19 188 PHE A CA 1
ATOM 1495 C C . PHE A 1 188 ? 5.710 -1.496 9.534 1.00 90.19 188 PHE A C 1
ATOM 1497 O O . PHE A 1 188 ? 5.418 -2.523 8.907 1.00 90.19 188 PHE A O 1
ATOM 1504 N N . GLY A 1 189 ? 4.889 -0.445 9.613 1.00 88.69 189 GLY A N 1
ATOM 1505 C CA . GLY A 1 189 ? 3.618 -0.334 8.893 1.00 88.69 189 GLY A CA 1
ATOM 1506 C C . GLY A 1 189 ? 3.823 -0.447 7.381 1.00 88.69 189 GLY A C 1
ATOM 1507 O O . GLY A 1 189 ? 3.202 -1.284 6.729 1.00 88.69 189 GLY A O 1
ATOM 1508 N N . GLY A 1 190 ? 4.807 0.282 6.847 1.00 91.31 190 GLY A N 1
ATOM 1509 C CA . GLY A 1 190 ? 5.168 0.296 5.427 1.00 91.31 190 GLY A CA 1
ATOM 1510 C C . GLY A 1 190 ? 5.994 -0.892 4.915 1.00 91.31 190 GLY A C 1
ATOM 1511 O O . GLY A 1 190 ? 6.429 -0.862 3.765 1.00 91.31 190 GLY A O 1
ATOM 1512 N N . ARG A 1 191 ? 6.229 -1.949 5.707 1.00 93.25 191 ARG A N 1
ATOM 1513 C CA . ARG A 1 191 ? 7.171 -3.035 5.351 1.00 93.25 191 ARG A CA 1
ATOM 1514 C C . ARG A 1 191 ? 6.915 -3.669 3.978 1.00 93.25 191 ARG A C 1
ATOM 1516 O O . ARG A 1 191 ? 7.853 -3.918 3.231 1.00 93.25 191 ARG A O 1
ATOM 1523 N N . TYR A 1 192 ? 5.657 -3.895 3.604 1.00 93.25 192 TYR A N 1
ATOM 1524 C CA . TYR A 1 192 ? 5.330 -4.474 2.297 1.00 93.25 192 TYR A CA 1
ATOM 1525 C C . TYR A 1 192 ? 5.512 -3.481 1.144 1.00 93.25 192 TYR A C 1
ATOM 1527 O O . TYR A 1 192 ? 5.873 -3.892 0.043 1.00 93.25 192 TYR A O 1
ATOM 1535 N N . VAL A 1 193 ? 5.344 -2.181 1.402 1.00 94.69 193 VAL A N 1
ATOM 1536 C CA . VAL A 1 193 ? 5.619 -1.118 0.425 1.00 94.69 193 VAL A CA 1
ATOM 1537 C C . VAL A 1 193 ? 7.115 -1.072 0.124 1.00 94.69 193 VAL A C 1
ATOM 1539 O O . VAL A 1 193 ? 7.505 -1.110 -1.041 1.00 94.69 193 VAL A O 1
ATOM 1542 N N . ILE A 1 194 ? 7.961 -1.089 1.162 1.00 94.56 194 ILE A N 1
ATOM 1543 C CA . ILE A 1 194 ? 9.427 -1.087 1.014 1.00 94.56 194 ILE A CA 1
ATOM 1544 C C . ILE A 1 194 ? 9.909 -2.353 0.299 1.00 94.56 194 ILE A C 1
ATOM 1546 O O . ILE A 1 194 ? 10.775 -2.277 -0.570 1.00 94.56 194 ILE A O 1
ATOM 1550 N N . MET A 1 195 ? 9.296 -3.503 0.584 1.00 95.06 195 MET A N 1
ATOM 1551 C CA . MET A 1 195 ? 9.609 -4.756 -0.105 1.00 95.06 195 MET A CA 1
ATOM 1552 C C . MET A 1 195 ? 9.334 -4.647 -1.609 1.00 95.06 195 MET A C 1
ATOM 1554 O O . MET A 1 195 ? 10.195 -5.001 -2.412 1.00 95.06 195 MET A O 1
ATOM 1558 N N . MET A 1 196 ? 8.161 -4.134 -1.996 1.00 95.50 196 MET A N 1
ATOM 1559 C CA . MET A 1 196 ? 7.815 -3.944 -3.408 1.00 95.50 196 MET A CA 1
ATOM 1560 C C . MET A 1 196 ? 8.739 -2.923 -4.080 1.00 95.50 196 MET A C 1
ATOM 1562 O O . MET A 1 196 ? 9.200 -3.167 -5.193 1.00 95.50 196 MET A O 1
ATOM 1566 N N . MET A 1 197 ? 9.065 -1.818 -3.398 1.00 95.69 197 MET A N 1
ATOM 1567 C CA . MET A 1 197 ? 10.016 -0.812 -3.890 1.00 95.69 197 MET A CA 1
ATOM 1568 C C . MET A 1 197 ? 11.392 -1.422 -4.165 1.00 95.69 197 MET A C 1
ATOM 1570 O O . MET A 1 197 ? 11.981 -1.163 -5.212 1.00 95.69 197 MET A O 1
ATOM 1574 N N . ALA A 1 198 ? 11.879 -2.279 -3.266 1.00 96.25 198 ALA A N 1
ATOM 1575 C CA . ALA A 1 198 ? 13.156 -2.961 -3.425 1.00 96.25 198 ALA A CA 1
ATOM 1576 C C . ALA A 1 198 ? 13.147 -3.949 -4.604 1.00 96.25 198 ALA A C 1
ATOM 1578 O O . ALA A 1 198 ? 14.078 -3.951 -5.405 1.00 96.25 198 ALA A O 1
ATOM 1579 N N . VAL A 1 199 ? 12.084 -4.747 -4.763 1.00 96.19 199 VAL A N 1
ATOM 1580 C CA . VAL A 1 199 ? 11.961 -5.701 -5.882 1.00 96.19 199 VAL A CA 1
ATOM 1581 C C . VAL A 1 199 ? 11.936 -4.978 -7.230 1.00 96.19 199 VAL A C 1
ATOM 1583 O O . VAL A 1 199 ? 12.658 -5.368 -8.149 1.00 96.19 199 VAL A O 1
ATOM 1586 N N . PHE A 1 200 ? 11.152 -3.904 -7.354 1.00 96.31 200 PHE A N 1
ATOM 1587 C CA . PHE A 1 200 ? 11.137 -3.124 -8.590 1.00 96.31 200 PHE A CA 1
ATOM 1588 C C . PHE A 1 200 ? 12.456 -2.383 -8.824 1.00 96.31 200 PHE A C 1
ATOM 1590 O O . PHE A 1 200 ? 12.881 -2.309 -9.971 1.00 96.31 200 PHE A O 1
ATOM 1597 N N . SER A 1 201 ? 13.123 -1.888 -7.776 1.00 95.88 201 SER A N 1
ATOM 1598 C CA . SER A 1 201 ? 14.442 -1.241 -7.877 1.00 95.88 201 SER A CA 1
ATOM 1599 C C . SER A 1 201 ? 15.518 -2.207 -8.384 1.00 95.88 201 SER A C 1
ATOM 1601 O O . SER A 1 201 ? 16.328 -1.837 -9.229 1.00 95.88 201 SER A O 1
ATOM 1603 N N . ILE A 1 202 ? 15.476 -3.477 -7.965 1.00 95.25 202 ILE A N 1
ATOM 1604 C CA . ILE A 1 202 ? 16.336 -4.526 -8.531 1.00 95.25 202 ILE A CA 1
ATOM 1605 C C . ILE A 1 202 ? 16.027 -4.725 -10.018 1.00 95.25 202 ILE A C 1
ATOM 1607 O O . ILE A 1 202 ? 16.940 -4.769 -10.838 1.00 95.25 202 ILE A O 1
ATOM 1611 N N . TYR A 1 203 ? 14.747 -4.802 -10.389 1.00 94.31 203 TYR A N 1
ATOM 1612 C CA . TYR A 1 203 ? 14.342 -4.957 -11.787 1.00 94.31 203 TYR A CA 1
ATOM 1613 C C . TYR A 1 203 ? 14.793 -3.780 -12.671 1.00 94.31 203 TYR A C 1
ATOM 1615 O O . TYR A 1 203 ? 15.394 -4.001 -13.722 1.00 94.31 203 TYR A O 1
ATOM 1623 N N . THR A 1 204 ? 14.555 -2.534 -12.254 1.00 93.06 204 THR A N 1
ATOM 1624 C CA . THR A 1 204 ? 14.978 -1.343 -13.011 1.00 93.06 204 THR A CA 1
ATOM 1625 C C . THR A 1 204 ? 16.491 -1.160 -12.997 1.00 93.06 204 THR A C 1
ATOM 1627 O O . THR A 1 204 ? 17.053 -0.785 -14.021 1.00 93.06 204 THR A O 1
ATOM 1630 N N . GLY A 1 205 ? 17.167 -1.493 -11.897 1.00 92.31 205 GLY A N 1
ATOM 1631 C CA . GLY A 1 205 ? 18.626 -1.479 -11.808 1.00 92.31 205 GLY A CA 1
ATOM 1632 C C . GLY A 1 205 ? 19.289 -2.484 -12.750 1.00 92.31 205 GLY A C 1
ATOM 1633 O O . GLY A 1 205 ? 20.317 -2.171 -13.347 1.00 92.31 205 GLY A O 1
ATOM 1634 N N . LEU A 1 206 ? 18.680 -3.655 -12.972 1.00 91.94 206 LEU A N 1
ATOM 1635 C CA . LEU A 1 206 ? 19.135 -4.601 -13.998 1.00 91.94 206 LEU A CA 1
ATOM 1636 C C . LEU A 1 206 ? 18.892 -4.074 -15.424 1.00 91.94 206 LEU A C 1
ATOM 1638 O O .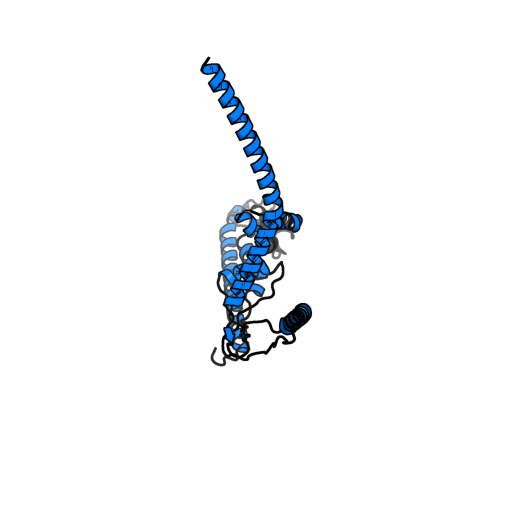 LEU A 1 206 ? 19.703 -4.338 -16.308 1.00 91.94 206 LEU A O 1
ATOM 1642 N N . ILE A 1 207 ? 17.816 -3.310 -15.657 1.00 91.88 207 ILE A N 1
ATOM 1643 C CA . ILE A 1 207 ? 17.570 -2.640 -16.948 1.00 91.88 207 ILE A CA 1
ATOM 1644 C C . ILE A 1 207 ? 18.602 -1.536 -17.192 1.00 91.88 207 ILE A C 1
ATOM 1646 O O . ILE A 1 207 ? 19.129 -1.428 -18.298 1.00 91.88 207 ILE A O 1
ATOM 1650 N N . TYR A 1 208 ? 18.905 -0.713 -16.189 1.00 90.38 208 TYR A N 1
ATOM 1651 C CA . TYR A 1 208 ? 19.943 0.314 -16.307 1.00 90.38 208 TYR A CA 1
ATOM 1652 C C . TYR A 1 208 ? 21.355 -0.272 -16.313 1.00 90.38 208 TYR A C 1
ATOM 1654 O O . TYR A 1 208 ? 22.272 0.379 -16.800 1.00 90.38 208 TYR A O 1
ATOM 1662 N N . ASN A 1 209 ? 21.504 -1.517 -15.855 1.00 90.06 209 ASN A N 1
ATOM 1663 C CA . ASN A 1 209 ? 22.777 -2.206 -15.709 1.00 90.06 209 ASN A CA 1
ATOM 1664 C C . ASN A 1 209 ? 23.751 -1.434 -14.800 1.00 90.06 209 ASN A C 1
ATOM 1666 O O . ASN A 1 209 ? 24.928 -1.286 -15.114 1.00 90.06 209 ASN A O 1
ATOM 1670 N N . GLU A 1 210 ? 23.242 -0.936 -13.671 1.00 88.06 210 GLU A N 1
ATOM 1671 C CA . GLU A 1 210 ? 24.008 -0.180 -12.675 1.00 88.06 210 GLU A CA 1
ATOM 1672 C C . GLU A 1 210 ? 24.012 -0.929 -11.331 1.00 88.06 210 GLU A C 1
ATOM 1674 O O . GLU A 1 210 ? 22.959 -1.149 -10.727 1.00 88.06 210 GLU A O 1
ATOM 1679 N N . PHE A 1 211 ? 25.200 -1.314 -10.854 1.00 90.81 211 PHE A N 1
ATOM 1680 C CA . PHE A 1 211 ? 25.433 -1.879 -9.520 1.00 90.81 211 PHE A CA 1
ATOM 1681 C C . PHE A 1 211 ? 26.446 -1.017 -8.774 1.00 90.81 211 PHE A C 1
ATOM 1683 O O . PHE A 1 211 ? 27.631 -1.055 -9.109 1.00 90.81 211 PHE A O 1
ATOM 1690 N N . PHE A 1 212 ? 26.013 -0.228 -7.786 1.00 90.38 212 PHE A N 1
ATOM 1691 C CA . PHE A 1 212 ? 26.904 0.716 -7.091 1.00 90.38 212 PHE A CA 1
ATOM 1692 C C . PHE A 1 212 ? 27.747 1.562 -8.071 1.00 90.38 212 PHE A C 1
ATOM 1694 O O . PHE A 1 212 ? 28.952 1.736 -7.885 1.00 90.38 212 PHE A O 1
ATOM 1701 N N . SER A 1 213 ? 27.107 2.044 -9.145 1.00 84.88 213 SER A N 1
ATOM 1702 C CA . SER A 1 213 ? 27.740 2.808 -10.237 1.00 84.88 213 SER A CA 1
ATOM 1703 C C . SER A 1 213 ? 28.793 2.044 -11.062 1.00 84.88 213 SER A C 1
ATOM 1705 O O . SER A 1 213 ? 29.680 2.658 -11.654 1.00 84.88 213 SER A O 1
ATOM 1707 N N . VAL A 1 214 ? 28.708 0.710 -11.106 1.00 87.00 214 VAL A N 1
ATOM 1708 C CA . VAL A 1 214 ? 29.548 -0.164 -11.940 1.00 87.00 214 VAL A CA 1
ATOM 1709 C C . VAL A 1 214 ? 28.663 -1.024 -12.855 1.00 87.00 214 VAL A C 1
ATOM 1711 O O . VAL A 1 214 ? 27.695 -1.619 -12.367 1.00 87.00 214 VAL A O 1
ATOM 1714 N N . PRO A 1 215 ? 28.975 -1.137 -14.162 1.00 85.31 215 PRO A N 1
ATOM 1715 C CA . PRO A 1 215 ? 28.215 -1.967 -15.091 1.00 85.31 215 PRO A CA 1
ATOM 1716 C C . PRO A 1 215 ? 28.651 -3.436 -15.051 1.00 85.31 215 PRO A C 1
ATOM 1718 O O . PRO A 1 215 ? 29.819 -3.746 -14.805 1.00 85.31 215 PRO A O 1
ATOM 1721 N N . PHE A 1 216 ? 27.737 -4.353 -15.380 1.00 83.94 216 PHE A N 1
ATOM 1722 C CA . PHE A 1 216 ? 28.046 -5.782 -15.483 1.00 83.94 216 PHE A CA 1
ATOM 1723 C C . PHE A 1 216 ? 27.696 -6.348 -16.874 1.00 83.94 216 PHE A C 1
ATOM 1725 O O . PHE A 1 216 ? 26.574 -6.175 -17.356 1.00 83.94 216 PHE A O 1
ATOM 1732 N N . PRO A 1 217 ? 28.605 -7.084 -17.544 1.00 81.44 217 PRO A N 1
ATOM 1733 C CA . PRO A 1 217 ? 28.317 -7.758 -18.814 1.00 81.44 217 PRO A CA 1
ATOM 1734 C C . PRO A 1 217 ? 27.572 -9.083 -18.577 1.00 81.44 217 PRO A C 1
ATOM 1736 O O . PRO A 1 217 ? 28.099 -10.170 -18.804 1.00 81.44 217 PRO A O 1
ATOM 1739 N N . LEU A 1 218 ? 26.350 -8.994 -18.047 1.00 79.81 218 LEU A N 1
ATOM 1740 C CA . LEU A 1 218 ? 25.585 -10.138 -17.535 1.00 79.81 218 LEU A CA 1
ATOM 1741 C C . LEU A 1 218 ? 24.791 -10.895 -18.621 1.00 79.81 218 LEU A C 1
ATOM 1743 O O . LEU A 1 218 ? 24.589 -12.101 -18.501 1.00 79.81 218 LEU A O 1
ATOM 1747 N N . PHE A 1 219 ? 24.359 -10.214 -19.688 1.00 79.25 219 PHE A N 1
ATOM 1748 C CA . PHE A 1 219 ? 23.376 -10.718 -20.665 1.00 79.25 219 PHE A CA 1
ATOM 1749 C C . PHE A 1 219 ? 23.928 -10.908 -22.086 1.00 79.25 219 PHE A C 1
ATOM 1751 O O . PHE A 1 219 ? 23.169 -11.185 -23.018 1.00 79.25 219 PHE A O 1
ATOM 1758 N N . GLY A 1 220 ? 25.245 -10.790 -22.267 1.00 77.44 220 GLY A N 1
ATOM 1759 C CA . GLY A 1 220 ? 25.905 -11.052 -23.541 1.00 77.44 220 GLY A CA 1
ATOM 1760 C C . GLY A 1 220 ? 27.141 -10.194 -23.765 1.00 77.44 220 GLY A C 1
ATOM 1761 O O . GLY A 1 220 ? 27.594 -9.468 -22.882 1.00 77.44 220 GLY A O 1
ATOM 1762 N N . LYS A 1 221 ? 27.688 -10.281 -24.979 1.00 79.31 221 LYS A N 1
ATOM 1763 C CA . LYS A 1 221 ? 28.726 -9.353 -25.428 1.00 79.31 221 LYS A CA 1
ATOM 1764 C C . LYS A 1 221 ? 28.086 -8.034 -25.869 1.00 79.31 221 LYS A C 1
ATOM 1766 O O . LYS A 1 221 ? 26.943 -8.034 -26.323 1.00 79.31 221 LYS A O 1
ATOM 1771 N N . SER A 1 222 ? 28.834 -6.942 -25.767 1.00 81.38 222 SER A N 1
ATOM 1772 C CA . SER A 1 222 ? 28.391 -5.621 -26.211 1.00 81.38 222 SER A CA 1
ATOM 1773 C C . SER A 1 222 ? 28.058 -5.587 -27.704 1.00 81.38 222 SER A C 1
ATOM 1775 O O . SER A 1 222 ? 28.608 -6.351 -28.514 1.00 81.38 222 SER A O 1
ATOM 1777 N N . ALA A 1 223 ? 27.152 -4.677 -28.059 1.00 81.88 223 ALA A N 1
ATOM 1778 C CA . ALA A 1 223 ? 26.784 -4.357 -29.434 1.00 81.88 223 ALA A CA 1
ATOM 1779 C C . ALA A 1 223 ? 27.886 -3.559 -30.152 1.00 81.88 223 ALA A C 1
ATOM 1781 O O . ALA A 1 223 ? 27.990 -3.583 -31.383 1.00 81.88 223 ALA A O 1
ATOM 1782 N N . TYR A 1 224 ? 28.709 -2.870 -29.361 1.00 82.69 224 TYR A N 1
ATOM 1783 C CA . TYR A 1 224 ? 29.788 -1.996 -29.796 1.00 82.69 224 TYR A CA 1
ATOM 1784 C C . TYR A 1 224 ? 31.152 -2.646 -29.542 1.00 82.69 224 TYR A C 1
ATOM 1786 O O . TYR A 1 224 ? 31.410 -3.136 -28.439 1.00 82.69 224 TYR A O 1
ATOM 1794 N N . GLU A 1 225 ? 32.019 -2.643 -30.555 1.00 79.94 225 GLU A N 1
ATOM 1795 C CA . GLU A 1 225 ? 33.405 -3.128 -30.473 1.00 79.94 225 GLU A CA 1
ATOM 1796 C C . GLU A 1 225 ? 34.364 -2.149 -31.171 1.00 79.94 225 GLU A C 1
ATOM 1798 O O . GLU A 1 225 ? 33.957 -1.331 -32.004 1.00 79.94 225 GLU A O 1
ATOM 1803 N N . CYS A 1 226 ? 35.646 -2.206 -30.795 1.00 75.81 226 CYS A N 1
ATOM 1804 C CA . CYS A 1 226 ? 36.699 -1.428 -31.444 1.00 75.81 226 CYS A CA 1
ATOM 1805 C C . CYS A 1 226 ? 36.951 -1.956 -32.863 1.00 75.81 226 CYS A C 1
ATOM 1807 O O . CYS A 1 226 ? 36.857 -3.158 -33.108 1.00 75.81 226 CYS A O 1
ATOM 1809 N N . ARG A 1 227 ? 37.309 -1.057 -33.787 1.00 68.81 227 ARG A N 1
ATOM 1810 C CA . ARG A 1 227 ? 37.652 -1.418 -35.171 1.00 68.81 227 ARG A CA 1
ATOM 1811 C C . ARG A 1 227 ? 38.931 -2.255 -35.252 1.00 68.81 227 ARG A C 1
ATOM 1813 O O . ARG A 1 227 ? 38.955 -3.246 -35.973 1.00 68.81 227 ARG A O 1
ATOM 1820 N N . ASP A 1 228 ? 39.932 -1.869 -34.463 1.00 72.06 228 ASP A N 1
ATOM 1821 C CA . ASP A 1 228 ? 41.243 -2.513 -34.375 1.00 72.06 228 ASP A CA 1
ATOM 1822 C C . ASP A 1 228 ? 41.515 -3.041 -32.959 1.00 72.06 228 ASP A C 1
ATOM 1824 O O . ASP A 1 228 ? 40.993 -2.510 -31.974 1.00 72.06 228 ASP A O 1
ATOM 1828 N N . LEU A 1 229 ? 42.381 -4.060 -32.840 1.00 68.94 229 LEU A N 1
ATOM 1829 C CA . LEU A 1 229 ? 42.789 -4.637 -31.545 1.00 68.94 229 LEU A CA 1
ATOM 1830 C C . LEU A 1 229 ? 43.500 -3.629 -30.625 1.00 68.94 229 LEU A C 1
ATOM 1832 O O . LEU A 1 229 ? 43.502 -3.824 -29.412 1.00 68.94 229 LEU A O 1
ATOM 1836 N N . SER A 1 230 ? 44.105 -2.578 -31.187 1.00 67.31 230 SER A N 1
ATOM 1837 C CA . SER A 1 230 ? 44.779 -1.514 -30.433 1.00 67.31 230 SER A CA 1
ATOM 1838 C C . SER A 1 230 ? 43.809 -0.477 -29.857 1.00 67.31 230 SER A C 1
ATOM 1840 O O . SER A 1 230 ? 44.183 0.239 -28.934 1.00 67.31 230 SER A O 1
ATOM 1842 N N . CYS A 1 231 ? 42.570 -0.409 -30.364 1.00 71.38 231 CYS A N 1
ATOM 1843 C CA . CYS A 1 231 ? 41.505 0.502 -29.929 1.00 71.38 231 CYS A CA 1
ATOM 1844 C C . CYS A 1 231 ? 41.923 1.991 -29.788 1.00 71.38 231 CYS A C 1
ATOM 1846 O O . CYS A 1 231 ? 41.286 2.745 -29.053 1.00 71.38 231 CYS A O 1
ATOM 1848 N N . GLU A 1 232 ? 42.968 2.440 -30.498 1.00 64.94 232 GLU A N 1
ATOM 1849 C CA . GLU A 1 232 ? 43.483 3.818 -30.400 1.00 64.94 232 GLU A CA 1
ATOM 1850 C C . GLU A 1 232 ? 42.465 4.849 -30.921 1.00 64.94 232 GLU A C 1
ATOM 1852 O O . GLU A 1 232 ? 42.236 5.881 -30.286 1.00 64.94 232 GLU A O 1
ATOM 1857 N N . ASP A 1 233 ? 41.755 4.512 -32.001 1.00 65.00 233 ASP A N 1
ATOM 1858 C CA . ASP A 1 233 ? 40.772 5.388 -32.651 1.00 65.00 233 ASP A CA 1
ATOM 1859 C C . ASP A 1 233 ? 39.436 5.506 -31.899 1.00 65.00 233 ASP A C 1
ATOM 1861 O O . ASP A 1 233 ? 38.605 6.355 -32.227 1.00 65.00 233 ASP A O 1
ATOM 1865 N N . ALA A 1 234 ? 39.202 4.699 -30.857 1.00 64.06 234 ALA A N 1
ATOM 1866 C CA . ALA A 1 234 ? 37.932 4.719 -30.126 1.00 64.06 234 ALA A CA 1
ATOM 1867 C C . ALA A 1 234 ? 37.686 6.042 -29.379 1.00 64.06 234 ALA A C 1
ATOM 1869 O O . ALA A 1 234 ? 36.539 6.385 -29.086 1.00 64.06 234 ALA A O 1
ATOM 1870 N N . THR A 1 235 ? 38.747 6.804 -29.101 1.00 64.62 235 THR A N 1
ATOM 1871 C CA . THR A 1 235 ? 38.652 8.117 -28.443 1.00 64.62 235 THR A CA 1
ATOM 1872 C C . THR A 1 235 ? 38.279 9.239 -29.422 1.00 64.62 235 THR A C 1
ATOM 1874 O O . THR A 1 235 ? 37.722 10.255 -28.997 1.00 64.62 235 THR A O 1
ATOM 1877 N N . THR A 1 236 ? 38.587 9.066 -30.711 1.00 67.25 236 THR A N 1
ATOM 1878 C CA . THR A 1 236 ? 38.446 10.068 -31.784 1.00 67.25 236 THR A CA 1
ATOM 1879 C C . THR A 1 236 ? 37.236 9.802 -32.678 1.00 67.25 236 THR A C 1
ATOM 1881 O O . THR A 1 236 ? 36.415 10.703 -32.842 1.00 67.25 236 THR A O 1
ATOM 1884 N N . ASP A 1 237 ? 37.084 8.576 -33.186 1.00 65.94 237 ASP A N 1
ATOM 1885 C CA . ASP A 1 237 ? 36.037 8.195 -34.150 1.00 65.94 237 ASP A CA 1
ATOM 1886 C C . ASP A 1 237 ? 34.856 7.438 -33.507 1.00 65.94 237 ASP A C 1
ATOM 1888 O O . ASP A 1 237 ? 33.793 7.294 -34.116 1.00 65.94 237 ASP A O 1
ATOM 1892 N N . GLY A 1 238 ? 35.001 7.006 -32.249 1.00 74.25 238 GLY A N 1
ATOM 1893 C CA . GLY A 1 238 ? 33.970 6.284 -31.496 1.00 74.25 238 GLY A CA 1
ATOM 1894 C C . GLY A 1 238 ? 33.875 4.789 -31.837 1.00 74.25 238 GLY A C 1
ATOM 1895 O O . GLY A 1 238 ? 34.544 4.280 -32.734 1.00 74.25 238 GLY A O 1
ATOM 1896 N N . LEU A 1 239 ? 33.057 4.047 -31.082 1.00 78.31 239 LEU A N 1
ATOM 1897 C CA . LEU A 1 239 ? 32.881 2.605 -31.297 1.00 78.31 239 LEU A CA 1
ATOM 1898 C C . LEU A 1 239 ? 31.926 2.308 -32.458 1.00 78.31 239 LEU A C 1
ATOM 1900 O O . LEU A 1 239 ? 30.898 2.968 -32.630 1.00 78.31 239 LEU A O 1
ATOM 1904 N N . ILE A 1 240 ? 32.221 1.245 -33.208 1.00 79.31 240 ILE A N 1
ATOM 1905 C CA . ILE A 1 240 ? 31.380 0.784 -34.315 1.00 79.31 240 ILE A CA 1
ATOM 1906 C C . ILE A 1 240 ? 30.366 -0.224 -33.773 1.00 79.31 240 ILE A C 1
ATOM 1908 O O . ILE A 1 240 ? 30.694 -1.088 -32.958 1.00 79.31 240 ILE A O 1
ATOM 1912 N N . LYS A 1 241 ? 29.117 -0.135 -34.239 1.00 82.56 241 LYS A N 1
ATOM 1913 C CA . LYS A 1 241 ? 28.099 -1.150 -33.959 1.00 82.56 241 LYS A CA 1
ATOM 1914 C C . LYS A 1 241 ? 28.381 -2.389 -34.812 1.00 82.56 241 LYS A C 1
ATOM 1916 O O . LYS A 1 241 ? 28.163 -2.366 -36.021 1.00 82.56 241 LYS A O 1
ATOM 1921 N N . VAL A 1 242 ? 28.866 -3.451 -34.178 1.00 80.38 242 VAL A N 1
ATOM 1922 C CA . VAL A 1 242 ? 29.243 -4.711 -34.842 1.00 80.38 242 VAL A CA 1
ATOM 1923 C C . VAL A 1 242 ? 28.165 -5.780 -34.661 1.00 80.38 242 VAL A C 1
ATOM 1925 O O . VAL A 1 242 ? 28.019 -6.656 -35.511 1.00 80.38 242 VAL A O 1
ATOM 1928 N N . ARG A 1 243 ? 27.385 -5.70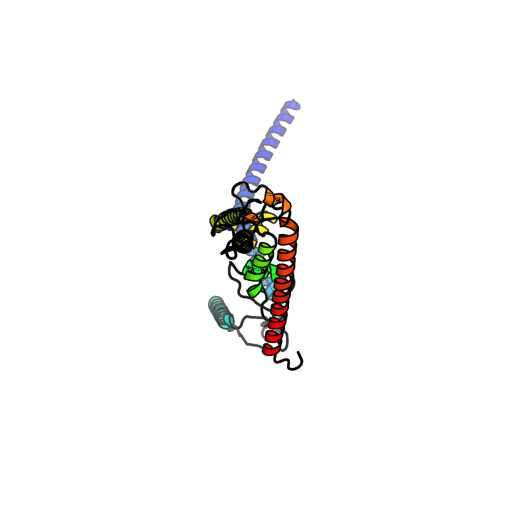9 -33.574 1.00 82.50 243 ARG A N 1
ATOM 1929 C CA . ARG A 1 243 ? 26.329 -6.685 -33.266 1.00 82.50 243 ARG A CA 1
ATOM 1930 C C . ARG A 1 243 ? 24.960 -6.030 -33.105 1.00 82.50 243 ARG A C 1
ATOM 1932 O O . ARG A 1 243 ? 24.816 -4.804 -33.094 1.00 82.50 243 ARG A O 1
ATOM 1939 N N . ASP A 1 244 ? 23.948 -6.881 -32.983 1.00 82.62 244 ASP A N 1
ATOM 1940 C CA . ASP A 1 244 ? 22.593 -6.478 -32.626 1.00 82.62 244 ASP A CA 1
ATOM 1941 C C . ASP A 1 244 ? 22.530 -5.853 -31.228 1.00 82.62 244 ASP A C 1
ATOM 1943 O O . ASP A 1 244 ? 23.486 -5.901 -30.453 1.00 82.62 244 ASP A O 1
ATOM 1947 N N . ALA A 1 245 ? 21.403 -5.204 -30.932 1.00 83.88 245 ALA A N 1
ATOM 1948 C CA . ALA A 1 245 ? 21.194 -4.547 -29.648 1.00 83.88 245 ALA A CA 1
ATOM 1949 C C . ALA A 1 245 ? 21.353 -5.536 -28.483 1.00 83.88 245 ALA A C 1
ATOM 1951 O O . ALA A 1 245 ? 20.991 -6.707 -28.593 1.00 83.88 245 ALA A O 1
ATOM 1952 N N . TYR A 1 246 ? 21.882 -5.037 -27.366 1.00 85.25 246 TYR A N 1
ATOM 1953 C CA . TYR A 1 246 ? 22.086 -5.828 -26.160 1.00 85.25 246 TYR A CA 1
ATOM 1954 C C . TYR A 1 246 ? 20.767 -6.459 -25.692 1.00 85.25 246 TYR A C 1
ATOM 1956 O O . TYR A 1 246 ? 19.732 -5.794 -25.644 1.00 85.25 246 TYR A O 1
ATOM 1964 N N . SER A 1 247 ? 20.808 -7.753 -25.370 1.00 84.62 247 SER A N 1
ATOM 1965 C CA . SER A 1 247 ? 19.610 -8.580 -25.182 1.00 84.62 247 SER A CA 1
ATOM 1966 C C . SER A 1 247 ? 18.693 -8.103 -24.053 1.00 84.62 247 SER A C 1
ATOM 1968 O O . SER A 1 247 ? 17.481 -8.298 -24.127 1.00 84.62 247 SER A O 1
ATOM 1970 N N . PHE A 1 248 ? 19.253 -7.510 -22.994 1.00 88.44 248 PHE A N 1
ATOM 1971 C CA . PHE A 1 248 ? 18.488 -7.033 -21.845 1.00 88.44 248 PHE A CA 1
ATOM 1972 C C . PHE A 1 248 ? 19.189 -5.862 -21.153 1.00 88.44 248 PHE A C 1
ATOM 1974 O O . PHE A 1 248 ? 20.305 -6.008 -20.664 1.00 88.44 248 PHE A O 1
ATOM 1981 N N . GLY A 1 249 ? 18.504 -4.722 -21.067 1.00 87.06 249 GLY A N 1
ATOM 1982 C CA . GLY A 1 249 ? 19.015 -3.520 -20.412 1.00 87.06 249 GLY A CA 1
ATOM 1983 C C . GLY A 1 249 ? 19.986 -2.705 -21.268 1.00 87.06 249 GLY A C 1
ATOM 1984 O O . GLY A 1 249 ? 19.999 -2.806 -22.497 1.00 87.06 249 GLY A O 1
ATOM 1985 N N . LEU A 1 250 ? 20.772 -1.855 -20.611 1.00 88.81 250 LEU A N 1
ATOM 1986 C CA . LEU A 1 250 ? 21.757 -0.991 -21.253 1.00 88.81 250 LEU A CA 1
ATOM 1987 C C . LEU A 1 250 ? 23.088 -1.710 -21.473 1.00 88.81 250 LEU A C 1
ATOM 1989 O O . LEU A 1 250 ? 23.569 -2.458 -20.619 1.00 88.81 250 LEU A O 1
ATOM 1993 N N . ASP A 1 251 ? 23.683 -1.458 -22.640 1.00 88.06 251 ASP A N 1
ATOM 1994 C CA . ASP A 1 251 ? 24.981 -2.023 -22.999 1.00 88.06 251 ASP A CA 1
ATOM 1995 C C . ASP A 1 251 ? 26.064 -1.504 -22.024 1.00 88.06 251 ASP A C 1
ATOM 1997 O O . ASP A 1 251 ? 26.216 -0.283 -21.897 1.00 88.06 251 ASP A O 1
ATOM 2001 N N . PRO A 1 252 ? 26.822 -2.397 -21.352 1.00 86.19 252 PRO A N 1
ATOM 2002 C CA . PRO A 1 252 ? 27.891 -2.023 -20.425 1.00 86.19 252 PRO A CA 1
ATOM 2003 C C . PRO A 1 252 ? 28.915 -1.035 -20.998 1.00 86.19 252 PRO A C 1
ATOM 2005 O O . PRO A 1 252 ? 29.495 -0.257 -20.245 1.00 86.19 252 PRO A O 1
ATOM 2008 N N . VAL A 1 253 ? 29.144 -1.060 -22.317 1.00 84.94 253 VAL A N 1
ATOM 2009 C CA . VAL A 1 253 ? 30.168 -0.239 -22.992 1.00 84.94 253 VAL A CA 1
ATOM 2010 C C . VAL A 1 253 ? 29.862 1.260 -22.939 1.00 84.94 253 VAL A C 1
ATOM 2012 O O . VAL A 1 253 ? 30.771 2.077 -23.081 1.00 84.94 253 VAL A O 1
ATOM 2015 N N . TRP A 1 254 ? 28.606 1.650 -22.699 1.00 83.25 254 TRP A N 1
ATOM 2016 C CA . TRP A 1 254 ? 28.263 3.065 -22.525 1.00 83.25 254 TRP A CA 1
ATOM 2017 C C . TRP A 1 254 ? 28.871 3.671 -21.263 1.00 83.25 254 TRP A C 1
ATOM 2019 O O . TRP A 1 254 ? 29.148 4.871 -21.255 1.00 83.25 254 TRP A O 1
ATOM 2029 N N . HIS A 1 255 ? 29.096 2.866 -20.228 1.00 82.06 255 HIS A N 1
ATOM 2030 C CA . HIS A 1 255 ? 29.604 3.336 -18.949 1.00 82.06 255 HIS A CA 1
ATOM 2031 C C . HIS A 1 255 ? 31.085 3.728 -19.075 1.00 82.06 255 HIS A C 1
ATOM 2033 O O . HIS A 1 255 ? 31.915 2.941 -19.533 1.00 82.06 255 HIS A O 1
ATOM 2039 N N . GLY A 1 256 ? 31.432 4.951 -18.674 1.00 77.50 256 GLY A N 1
ATOM 2040 C CA . GLY A 1 256 ? 32.780 5.508 -18.831 1.00 77.50 256 GLY A CA 1
ATOM 2041 C C . GLY A 1 256 ? 33.064 6.096 -20.220 1.00 77.50 256 GLY A C 1
ATOM 2042 O O . GLY A 1 256 ? 34.169 6.587 -20.463 1.00 77.50 256 GLY A O 1
ATOM 2043 N N . SER A 1 257 ? 32.086 6.094 -21.133 1.00 82.88 257 SER A N 1
ATOM 2044 C CA . SER A 1 257 ? 32.214 6.764 -22.431 1.00 82.88 257 SER A CA 1
ATOM 2045 C C . SER A 1 257 ? 31.972 8.276 -22.307 1.00 82.88 257 SER A C 1
ATOM 2047 O O . SER A 1 257 ? 31.159 8.736 -21.508 1.00 82.88 257 SER A O 1
ATOM 2049 N N . ARG A 1 258 ? 32.618 9.094 -23.153 1.00 82.44 258 ARG A N 1
ATOM 2050 C CA . ARG A 1 258 ? 32.361 10.555 -23.185 1.00 82.44 258 ARG A CA 1
ATOM 2051 C C . ARG A 1 258 ? 30.905 10.894 -23.529 1.00 82.44 258 ARG A C 1
ATOM 2053 O O . ARG A 1 258 ? 30.403 11.944 -23.138 1.00 82.44 258 ARG A O 1
ATOM 2060 N N . SER A 1 259 ? 30.241 10.011 -24.271 1.00 84.25 259 SER A N 1
ATOM 2061 C CA . SER A 1 259 ? 28.852 10.142 -24.715 1.00 84.25 259 SER A CA 1
ATOM 2062 C C . SER A 1 259 ? 27.828 9.501 -23.772 1.00 84.25 259 SER A C 1
ATOM 2064 O O . SER A 1 259 ? 26.642 9.497 -24.099 1.00 84.25 259 SER A O 1
ATOM 2066 N N . GLU A 1 260 ? 28.248 8.990 -22.613 1.00 86.31 260 GLU A N 1
ATOM 2067 C CA . GLU A 1 260 ? 27.369 8.342 -21.635 1.00 86.31 260 GLU A CA 1
ATOM 2068 C C . GLU A 1 260 ? 26.233 9.271 -21.193 1.00 86.31 260 GLU A C 1
ATOM 2070 O O . GLU A 1 260 ? 25.056 8.990 -21.414 1.00 86.31 260 GLU A O 1
ATOM 2075 N N . LEU A 1 261 ? 26.592 10.427 -20.629 1.00 87.94 261 LEU A N 1
ATOM 2076 C CA . LEU A 1 261 ? 25.645 11.409 -20.103 1.00 87.94 261 LEU A CA 1
ATOM 2077 C C . LEU A 1 261 ? 24.633 11.898 -21.153 1.00 87.94 261 LEU A C 1
ATOM 2079 O O . LEU A 1 261 ? 23.434 11.844 -20.871 1.00 87.94 261 LEU A O 1
ATOM 2083 N N . PRO A 1 262 ? 25.030 12.360 -22.358 1.00 90.69 262 PRO A N 1
ATOM 2084 C CA . PRO A 1 262 ? 24.052 12.803 -23.350 1.00 90.69 262 PRO A CA 1
ATOM 2085 C C . PRO A 1 262 ? 23.129 11.670 -23.829 1.00 90.69 262 PRO A C 1
ATOM 2087 O O . PRO A 1 262 ? 21.943 11.920 -24.060 1.00 90.69 262 PRO A O 1
ATOM 2090 N N . PHE A 1 263 ? 23.624 10.431 -23.931 1.00 89.56 263 PHE A N 1
ATOM 2091 C CA . PHE A 1 263 ? 22.802 9.278 -24.308 1.00 89.56 263 PHE A CA 1
ATOM 2092 C C . PHE A 1 263 ? 21.800 8.898 -23.207 1.00 89.56 263 PHE A C 1
ATOM 2094 O O . PHE A 1 263 ? 20.591 8.858 -23.462 1.00 89.56 263 PHE A O 1
ATOM 2101 N N . LEU A 1 264 ? 22.278 8.688 -21.975 1.00 89.38 264 LEU A N 1
ATOM 2102 C CA . LEU A 1 264 ? 21.440 8.308 -20.834 1.00 89.38 264 LEU A CA 1
ATOM 2103 C C . LEU A 1 264 ? 20.407 9.384 -20.503 1.00 89.38 264 LEU A C 1
ATOM 2105 O O . LEU A 1 264 ? 19.256 9.052 -20.224 1.00 89.38 264 LEU A O 1
ATOM 2109 N N . ASN A 1 265 ? 20.769 10.666 -20.593 1.00 92.12 265 ASN A N 1
ATOM 2110 C CA . ASN A 1 265 ? 19.826 11.760 -20.368 1.00 92.12 265 ASN A CA 1
ATOM 2111 C C . ASN A 1 265 ? 18.713 11.769 -21.423 1.00 92.12 265 ASN A C 1
ATOM 2113 O O . ASN A 1 265 ? 17.539 11.906 -21.074 1.00 92.12 265 ASN A O 1
ATOM 2117 N N . SER A 1 266 ? 19.051 11.569 -22.704 1.00 94.25 266 SER A N 1
ATOM 2118 C CA . SER A 1 266 ? 18.046 11.488 -23.773 1.00 94.25 266 SER A CA 1
ATOM 2119 C C . SER A 1 266 ? 17.102 10.298 -23.573 1.00 94.25 266 SER A C 1
ATOM 2121 O O . SER A 1 266 ? 15.885 10.437 -23.725 1.00 94.25 266 SER A O 1
ATOM 2123 N N . LEU A 1 267 ? 17.647 9.141 -23.185 1.00 91.81 267 LEU A N 1
ATOM 2124 C CA . LEU A 1 267 ? 16.871 7.939 -22.896 1.00 91.81 267 LEU A CA 1
ATOM 2125 C C . LEU A 1 267 ? 15.936 8.140 -21.696 1.00 91.81 267 LEU A C 1
ATOM 2127 O O . LEU A 1 267 ? 14.728 7.935 -21.827 1.00 91.81 267 LEU A O 1
ATOM 2131 N N . LYS A 1 268 ? 16.478 8.569 -20.549 1.00 91.94 268 LYS A N 1
ATOM 2132 C CA . LYS A 1 268 ? 15.721 8.769 -19.302 1.00 91.94 268 LYS A CA 1
ATOM 2133 C C . LYS A 1 268 ? 14.616 9.813 -19.489 1.00 91.94 268 LYS A C 1
ATOM 2135 O O . LYS A 1 268 ? 13.503 9.601 -19.014 1.00 91.94 268 LYS A O 1
ATOM 2140 N N . MET A 1 269 ? 14.869 10.878 -20.256 1.00 94.44 269 MET A N 1
ATOM 2141 C CA . MET A 1 269 ? 13.851 11.881 -20.592 1.00 94.44 269 MET A CA 1
ATOM 2142 C C . MET A 1 269 ? 12.722 11.308 -21.462 1.00 94.44 269 MET A C 1
ATOM 2144 O O . MET A 1 269 ? 11.548 11.541 -21.189 1.00 94.44 269 MET A O 1
ATOM 2148 N N . LYS A 1 270 ? 13.039 10.541 -22.512 1.00 95.62 270 LYS A N 1
ATOM 2149 C CA . LYS A 1 270 ? 11.998 9.932 -23.362 1.00 95.62 270 LYS A CA 1
ATOM 2150 C C . LYS A 1 270 ? 11.180 8.894 -22.592 1.00 95.62 270 LYS A C 1
ATOM 2152 O O . LYS A 1 270 ? 9.959 8.853 -22.726 1.00 95.62 270 LYS A O 1
ATOM 2157 N N . MET A 1 271 ? 11.843 8.092 -21.761 1.00 93.94 271 MET A N 1
ATOM 2158 C CA . MET A 1 271 ? 11.195 7.106 -20.899 1.00 93.94 271 MET A CA 1
ATOM 2159 C C . MET A 1 271 ? 10.262 7.770 -19.880 1.00 93.94 271 MET A C 1
ATOM 2161 O O . MET A 1 271 ? 9.128 7.319 -19.729 1.00 93.94 271 MET A O 1
ATOM 2165 N N . SER A 1 272 ? 10.688 8.854 -19.221 1.00 94.50 272 SER A N 1
ATOM 2166 C CA . SER A 1 272 ? 9.858 9.545 -18.226 1.00 94.50 272 SER A CA 1
ATOM 2167 C C . SER A 1 272 ? 8.595 10.153 -18.839 1.00 94.50 272 SER A C 1
ATOM 2169 O O . SER A 1 272 ? 7.522 10.039 -18.247 1.00 94.50 272 SER A O 1
ATOM 2171 N N . ILE A 1 273 ? 8.683 10.710 -20.053 1.00 95.94 273 ILE A N 1
ATOM 2172 C CA . ILE A 1 273 ? 7.514 11.224 -20.785 1.00 95.94 273 ILE A CA 1
ATOM 2173 C C . ILE A 1 273 ? 6.527 10.091 -21.095 1.00 95.94 273 ILE A C 1
ATOM 2175 O O . ILE A 1 273 ? 5.334 10.233 -20.831 1.00 95.94 273 ILE A O 1
ATOM 2179 N N . LEU A 1 274 ? 7.005 8.955 -21.617 1.00 95.69 274 LEU A N 1
ATOM 2180 C CA . LEU A 1 274 ? 6.140 7.815 -21.943 1.00 95.69 274 LEU A CA 1
ATOM 2181 C C . LEU A 1 274 ? 5.449 7.244 -20.698 1.00 95.69 274 LEU A C 1
ATOM 2183 O O . LEU A 1 274 ? 4.246 6.981 -20.733 1.00 95.69 274 LEU A O 1
ATOM 2187 N N . LEU A 1 275 ? 6.187 7.098 -19.594 1.00 94.69 275 LEU A N 1
ATOM 2188 C CA . LEU A 1 275 ? 5.632 6.633 -18.323 1.00 94.69 275 LEU A CA 1
ATOM 2189 C C . LEU A 1 275 ? 4.603 7.614 -17.753 1.00 94.69 275 LEU A C 1
ATOM 2191 O O . LEU A 1 275 ? 3.532 7.185 -17.323 1.00 94.69 275 LEU A O 1
ATOM 2195 N N . GLY A 1 276 ? 4.885 8.918 -17.803 1.00 95.00 276 GLY A N 1
ATOM 2196 C CA . GLY A 1 276 ? 3.957 9.952 -17.348 1.00 95.00 276 GLY A CA 1
ATOM 2197 C C . GLY A 1 276 ? 2.654 9.956 -18.147 1.00 95.00 276 GLY A C 1
ATOM 2198 O O . GLY A 1 276 ? 1.571 9.957 -17.565 1.00 95.00 276 GLY A O 1
ATOM 2199 N N . VAL A 1 277 ? 2.736 9.882 -19.480 1.00 96.50 277 VAL A N 1
ATOM 2200 C CA . VAL A 1 277 ? 1.548 9.804 -20.350 1.00 96.50 277 VAL A CA 1
ATOM 2201 C C . VAL A 1 277 ? 0.750 8.526 -20.084 1.00 96.50 277 VAL A C 1
ATOM 2203 O O . VAL A 1 277 ? -0.475 8.584 -19.976 1.00 96.50 277 VAL A O 1
ATOM 2206 N N . ALA A 1 278 ? 1.416 7.381 -19.913 1.00 94.44 278 ALA A N 1
ATOM 2207 C CA . ALA A 1 278 ? 0.745 6.126 -19.577 1.00 94.44 278 ALA A CA 1
ATOM 2208 C C . ALA A 1 278 ? 0.016 6.198 -18.222 1.00 94.44 278 ALA A C 1
ATOM 2210 O O . ALA A 1 278 ? -1.135 5.771 -18.119 1.00 94.44 278 ALA A O 1
ATOM 2211 N N . GLN A 1 279 ? 0.650 6.785 -17.201 1.00 94.25 279 GLN A N 1
ATOM 2212 C CA . GLN A 1 279 ? 0.054 6.961 -15.875 1.00 94.25 279 GLN A CA 1
ATOM 2213 C C . GLN A 1 279 ? -1.148 7.916 -15.899 1.00 94.25 279 GLN A C 1
ATOM 2215 O O . GLN A 1 279 ? -2.172 7.622 -15.282 1.00 94.25 279 GLN A O 1
ATOM 2220 N N . MET A 1 280 ? -1.061 9.034 -16.626 1.00 94.69 280 MET A N 1
ATOM 2221 C CA . MET A 1 280 ? -2.186 9.966 -16.773 1.00 94.69 280 MET A CA 1
ATOM 2222 C C . MET A 1 280 ? -3.363 9.319 -17.515 1.00 94.69 280 MET A C 1
ATOM 2224 O O . MET A 1 280 ? -4.506 9.437 -17.075 1.00 94.69 280 MET A O 1
ATOM 2228 N N . ASN A 1 281 ? -3.089 8.563 -18.582 1.00 95.12 281 ASN A N 1
ATOM 2229 C CA . ASN A 1 281 ? -4.120 7.828 -19.318 1.00 95.12 281 ASN A CA 1
ATOM 2230 C C . ASN A 1 281 ? -4.831 6.786 -18.444 1.00 95.12 281 ASN A C 1
ATOM 2232 O O . ASN A 1 281 ? -6.045 6.629 -18.555 1.00 95.12 281 ASN A O 1
ATOM 2236 N N . LEU A 1 282 ? -4.114 6.113 -17.535 1.00 92.25 282 LEU A N 1
ATOM 2237 C CA . LEU A 1 282 ? -4.729 5.204 -16.563 1.00 92.25 282 LEU A CA 1
ATOM 2238 C C . LEU A 1 282 ? -5.746 5.931 -15.665 1.00 92.25 282 LEU A C 1
ATOM 2240 O O . LEU A 1 282 ? -6.831 5.406 -15.422 1.00 92.25 282 LEU A O 1
ATOM 2244 N N . GLY A 1 283 ? -5.427 7.149 -15.216 1.00 91.50 283 GLY A N 1
ATOM 2245 C CA . GLY A 1 283 ? -6.347 7.980 -14.433 1.00 91.50 283 GLY A CA 1
ATOM 2246 C C . GLY A 1 283 ? -7.620 8.349 -15.204 1.00 91.50 283 GLY A C 1
ATOM 2247 O O . GLY A 1 283 ? -8.723 8.233 -14.670 1.00 91.50 283 GLY A O 1
ATOM 2248 N N . ILE A 1 284 ? -7.485 8.710 -16.483 1.00 92.94 284 ILE A N 1
ATOM 2249 C CA . ILE A 1 284 ? -8.628 9.023 -17.359 1.00 92.94 284 ILE A CA 1
ATOM 2250 C C . ILE A 1 284 ? -9.507 7.782 -17.578 1.00 92.94 284 ILE A C 1
ATOM 2252 O O . ILE A 1 284 ? -10.731 7.865 -17.489 1.00 92.94 284 ILE A O 1
ATOM 2256 N N . LEU A 1 285 ? -8.903 6.609 -17.798 1.00 91.69 285 LEU A N 1
ATOM 2257 C CA . LEU A 1 285 ? -9.647 5.351 -17.935 1.00 91.69 285 LEU A CA 1
ATOM 2258 C C . LEU A 1 285 ? -10.444 5.013 -16.668 1.00 91.69 285 LEU A C 1
ATOM 2260 O O . LEU A 1 285 ? -11.589 4.573 -16.760 1.00 91.69 285 LEU A O 1
ATOM 2264 N N . MET A 1 286 ? -9.872 5.254 -15.487 1.00 90.00 286 MET A N 1
ATOM 2265 C CA . MET A 1 286 ? -10.566 5.065 -14.208 1.00 90.00 286 MET A CA 1
ATOM 2266 C C . MET A 1 286 ? -11.760 6.007 -14.053 1.00 90.00 286 MET A C 1
ATOM 2268 O O . MET A 1 286 ? -12.832 5.572 -13.630 1.00 90.00 286 MET A O 1
ATOM 2272 N N . SER A 1 287 ? -11.606 7.269 -14.459 1.00 89.94 287 SER A N 1
ATOM 2273 C CA . SER A 1 287 ? -12.711 8.230 -14.495 1.00 89.94 287 SER A CA 1
ATOM 2274 C C . SER A 1 287 ? -13.845 7.751 -15.410 1.00 89.94 287 SER A C 1
ATOM 2276 O O . SER A 1 287 ? -15.001 7.754 -14.987 1.00 89.94 287 SER A O 1
ATOM 2278 N N . TYR A 1 288 ? -13.523 7.221 -16.593 1.00 91.25 288 TYR A N 1
ATOM 2279 C CA . TYR A 1 288 ? -14.515 6.631 -17.496 1.00 91.25 288 TYR A CA 1
ATOM 2280 C C . TYR A 1 288 ? -15.246 5.425 -16.879 1.00 91.25 288 TYR A C 1
ATOM 2282 O O . TYR A 1 288 ? -16.470 5.315 -16.984 1.00 91.25 288 TYR A O 1
ATOM 2290 N N . PHE A 1 289 ? -14.532 4.519 -16.200 1.00 91.19 289 PHE A N 1
ATOM 2291 C CA . PHE A 1 289 ? -15.173 3.386 -15.522 1.00 91.19 289 PHE A CA 1
ATOM 2292 C C . PHE A 1 289 ? -16.100 3.833 -14.387 1.00 91.19 289 PHE A C 1
ATOM 2294 O O . PHE A 1 289 ? -17.183 3.263 -14.242 1.00 91.19 289 PHE A O 1
ATOM 2301 N N . ASN A 1 290 ? -15.720 4.870 -13.636 1.00 92.25 290 ASN A N 1
ATOM 2302 C CA . ASN A 1 290 ? -16.583 5.475 -12.624 1.00 92.25 290 ASN A CA 1
ATOM 2303 C C . ASN A 1 290 ? -17.841 6.089 -13.260 1.00 92.25 290 ASN A C 1
ATOM 2305 O O . ASN A 1 290 ? -18.948 5.752 -12.841 1.00 92.25 290 ASN A O 1
ATOM 2309 N N . ALA A 1 291 ? -17.708 6.911 -14.306 1.00 90.88 291 ALA A N 1
ATOM 2310 C CA . ALA A 1 291 ? -18.850 7.521 -15.000 1.00 90.88 291 ALA A CA 1
ATOM 2311 C C . ALA A 1 291 ? -19.828 6.458 -15.533 1.00 90.88 291 ALA A C 1
ATOM 2313 O O . ALA A 1 291 ? -21.042 6.533 -15.309 1.00 90.88 291 ALA A O 1
ATOM 2314 N N . LYS A 1 292 ? -19.28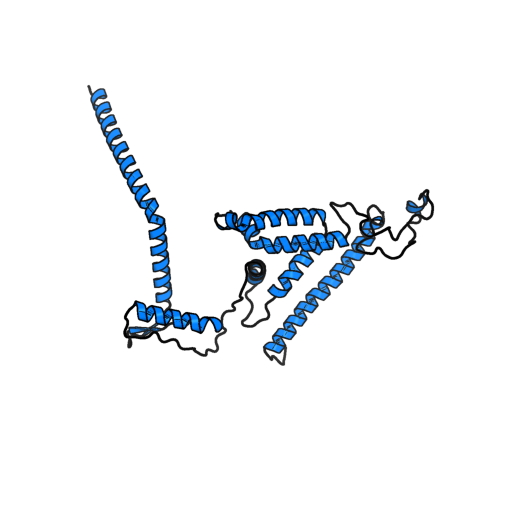8 5.388 -16.133 1.00 91.50 292 LYS A N 1
ATOM 2315 C CA . LYS A 1 292 ? -20.070 4.239 -16.602 1.00 91.50 292 LYS A CA 1
ATOM 2316 C C . LYS A 1 292 ? -20.778 3.499 -15.463 1.00 91.50 292 LYS A C 1
ATOM 2318 O O . LYS A 1 292 ? -21.921 3.077 -15.643 1.00 91.50 292 LYS A O 1
ATOM 2323 N N . PHE A 1 293 ? -20.127 3.327 -14.310 1.00 91.31 293 PHE A N 1
ATOM 2324 C CA . PHE A 1 293 ? -20.718 2.680 -13.135 1.00 91.31 293 PHE A CA 1
ATOM 2325 C C . PHE A 1 293 ? -21.876 3.505 -12.554 1.00 91.31 293 PHE A C 1
ATOM 2327 O O . PHE A 1 293 ? -22.956 2.963 -12.318 1.00 91.31 293 PHE A O 1
ATOM 2334 N N . PHE A 1 294 ? -21.690 4.820 -12.419 1.00 92.00 294 PHE A N 1
ATOM 2335 C CA . PHE A 1 294 ? -22.716 5.742 -11.920 1.00 92.00 294 PHE A CA 1
ATOM 2336 C C . PHE A 1 294 ? -23.780 6.119 -12.963 1.00 92.00 294 PHE A C 1
ATOM 2338 O O . PHE A 1 294 ? -24.744 6.804 -12.626 1.00 92.00 294 PHE A O 1
ATOM 2345 N N . ARG A 1 295 ? -23.649 5.644 -14.213 1.00 88.19 295 ARG A N 1
ATOM 2346 C CA . ARG A 1 295 ? -24.549 5.951 -15.341 1.00 88.19 295 ARG A CA 1
ATOM 2347 C C . ARG A 1 295 ? -24.733 7.456 -15.564 1.00 88.19 295 ARG A C 1
ATOM 2349 O O . ARG A 1 295 ? -25.811 7.888 -15.974 1.00 88.19 295 ARG A O 1
ATOM 2356 N N . SER A 1 296 ? -23.689 8.244 -15.313 1.00 83.75 296 SER A N 1
ATOM 2357 C CA . SER A 1 296 ? -23.687 9.649 -15.709 1.00 83.75 296 SER A CA 1
ATOM 2358 C C . SER A 1 296 ? -23.508 9.694 -17.222 1.00 83.75 296 SER A C 1
ATOM 2360 O O . SER A 1 296 ? -22.465 9.314 -17.735 1.00 83.75 296 SER A O 1
ATOM 2362 N N . SER A 1 297 ? -24.557 10.063 -17.957 1.00 69.06 297 SER A N 1
ATOM 2363 C CA . SER A 1 297 ? -24.515 10.152 -19.424 1.00 69.06 297 SER A CA 1
ATOM 2364 C C . SER A 1 297 ? -23.862 11.441 -19.931 1.00 69.06 297 SER A C 1
ATOM 2366 O O . SER A 1 297 ? -23.752 11.625 -21.140 1.00 69.06 297 SER A O 1
ATOM 2368 N N . VAL A 1 298 ? -23.536 12.360 -19.019 1.00 70.00 298 VAL A N 1
ATOM 2369 C CA . VAL A 1 298 ? -23.008 13.699 -19.314 1.00 70.00 298 VAL A CA 1
ATOM 2370 C C . VAL A 1 298 ? -21.498 13.783 -19.043 1.00 70.00 298 VAL A C 1
ATOM 2372 O O . VAL A 1 298 ? -20.846 14.632 -19.645 1.00 70.00 298 VAL A O 1
ATOM 2375 N N . ASP A 1 299 ? -20.961 12.892 -18.199 1.00 55.56 299 ASP A N 1
ATOM 2376 C CA . ASP A 1 299 ? -19.538 12.805 -17.829 1.00 55.56 299 ASP A CA 1
ATOM 2377 C C . ASP A 1 299 ? -18.765 11.753 -18.644 1.00 55.56 299 ASP A C 1
ATOM 2379 O O . ASP A 1 299 ? -19.365 10.717 -19.021 1.00 55.56 299 ASP A O 1
#

Foldseek 3Di:
DVVVVVVVVVVVVVVVVVVVVVVVVVVVVVCVVCVVVVVVVVVVVVVVVVQQVVWDADPPVRDTHDDDDDDPVCLVVVQVVQQVVCVVVVDPDGDDDDDDDDPDFGADDDDDDLQLQLLQVVVCVVHGDGHPADDCSVVCLQLVLLVLLLVLQALQVLVVLLVVLVVLVVCVVVVVVDDDPPVVVNCSSCSNVSNSNSVNSNVSNQQQQAHVLAHDPPQHAFQWDAPDPVSPCCLPVNTDRPHDHGPGHDGRVLRPDPCNVVVVVVVSVVVVVVSVVVVVVVVVVSVVVRCVVVVVPPD

pLDDT: mean 88.98, std 7.31, range [55.56, 97.31]

Organism: Opuntia streptacantha (NCBI:txid393608)

InterPro domains:
  IPR002490 V-type ATPase, V0 complex, 116kDa subunit family [PF01496] (1-299)
  IPR002490 V-type ATPase, V0 complex, 116kDa subunit family [PTHR11629] (1-299)

Radius of gyration: 34.22 Å; chains: 1; bounding box: 88×31×113 Å

Secondary structure (DSSP, 8-state):
-HHHHHHHHHHHHHHHHHHHHHHHHHHHHHHHHHHHHHHHHHHHHHHHHHHHTTSEEETTTTEEE------GGGHHHHHHHHHHHHHHHT-SSPPP------SSPPPP-----TTHHHHHHHHHTT-PPPTTPPPTHHHHHHHHHHHHHHHS--HHHHHHHHHHHHHHHHTHHHHHTS---HHHHHHHHTHHHHHHHHHHHHHHHHHHT-BTTB----SSS-SEE-SSTT-GGGGTT--EE-SPPPSSSS-GGGTT-TTHHHHHHHHHHHHHHHHHHHHHHHHHHHHHHHHHHHT-S--